Protein AF-A0A086AC19-F1 (afdb_monomer)

pLDDT: mean 73.08, std 18.21, range [31.33, 97.19]

Organism: NCBI:txid445961

Radius of gyration: 27.17 Å; Cα contacts (8 Å, |Δi|>4): 535; chains: 1; bounding box: 55×39×117 Å

Structure (mmCIF, N/CA/C/O backbone):
data_AF-A0A086AC19-F1
#
_entry.id   AF-A0A086AC19-F1
#
loop_
_atom_site.group_PDB
_atom_site.id
_atom_site.type_symbol
_atom_site.label_atom_id
_atom_site.label_alt_id
_atom_site.label_comp_id
_atom_site.label_asym_id
_atom_site.label_entity_id
_atom_site.label_seq_id
_atom_site.pdbx_PDB_ins_code
_atom_site.Cartn_x
_atom_site.Cartn_y
_atom_site.Cartn_z
_atom_site.occupancy
_atom_site.B_iso_or_equiv
_atom_site.auth_seq_id
_atom_site.auth_comp_id
_atom_site.auth_asym_id
_atom_site.auth_atom_id
_atom_site.pdbx_PDB_model_num
ATOM 1 N N . MET A 1 1 ? -30.908 -4.390 84.528 1.00 40.50 1 MET A N 1
ATOM 2 C CA . MET A 1 1 ? -31.555 -4.295 83.199 1.00 40.50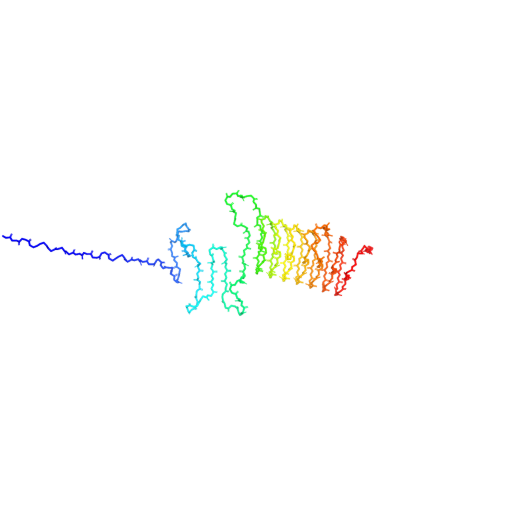 1 MET A CA 1
ATOM 3 C C . MET A 1 1 ? -30.461 -4.330 82.135 1.00 40.50 1 MET A C 1
ATOM 5 O O . MET A 1 1 ? -29.723 -3.362 82.024 1.00 40.50 1 MET A O 1
ATOM 9 N N . LYS A 1 2 ? -30.269 -5.453 81.428 1.00 41.44 2 LYS A N 1
ATOM 10 C CA . LYS A 1 2 ? -29.284 -5.563 80.335 1.00 41.44 2 LYS A CA 1
ATOM 11 C C . LYS A 1 2 ? -29.983 -5.188 79.024 1.00 41.44 2 LYS A C 1
ATOM 13 O O . LYS A 1 2 ? -30.954 -5.841 78.661 1.00 41.44 2 LYS A O 1
ATOM 18 N N . LYS A 1 3 ? -29.545 -4.110 78.366 1.00 51.19 3 LYS A N 1
ATOM 19 C CA . LYS A 1 3 ? -30.056 -3.689 77.053 1.00 51.19 3 LYS A CA 1
ATOM 20 C C . LYS A 1 3 ? -29.292 -4.449 75.969 1.00 51.19 3 LYS A C 1
ATOM 22 O O . LYS A 1 3 ? -28.089 -4.258 75.825 1.00 51.19 3 LYS A O 1
ATOM 27 N N . THR A 1 4 ? -29.981 -5.322 75.248 1.00 55.78 4 THR A N 1
ATOM 28 C CA . THR A 1 4 ? -29.441 -6.034 74.086 1.00 55.78 4 THR A CA 1
ATOM 29 C C . THR A 1 4 ? -29.453 -5.079 72.892 1.00 55.78 4 THR A C 1
ATOM 31 O O . THR A 1 4 ? -30.516 -4.605 72.498 1.00 55.78 4 THR A O 1
ATOM 34 N N . LEU A 1 5 ? -28.281 -4.750 72.350 1.00 54.31 5 LEU A N 1
ATOM 35 C CA . LEU A 1 5 ? -28.139 -3.923 71.152 1.00 54.31 5 LEU A CA 1
ATOM 36 C C . LEU A 1 5 ? -28.184 -4.848 69.925 1.00 54.31 5 LEU A C 1
ATOM 38 O O . LEU A 1 5 ? -27.290 -5.673 69.749 1.00 54.31 5 LEU A O 1
ATOM 42 N N . LEU A 1 6 ? -29.234 -4.751 69.108 1.00 51.81 6 LEU A N 1
ATOM 43 C CA . LEU A 1 6 ? -29.361 -5.510 67.862 1.00 51.81 6 LEU A CA 1
ATOM 44 C C . LEU A 1 6 ? -28.715 -4.699 66.728 1.00 51.81 6 LEU A C 1
ATOM 46 O O . LEU A 1 6 ? -29.264 -3.685 66.305 1.00 51.81 6 LEU A O 1
ATOM 50 N N . LEU A 1 7 ? -27.535 -5.117 66.264 1.00 54.19 7 LEU A N 1
ATOM 51 C CA . LEU A 1 7 ? -26.876 -4.535 65.091 1.00 54.19 7 LEU A CA 1
ATOM 52 C C . LEU A 1 7 ? -27.354 -5.276 63.834 1.00 54.19 7 LEU A C 1
ATOM 54 O O . LEU A 1 7 ? -26.969 -6.419 63.597 1.00 54.19 7 LEU A O 1
ATOM 58 N N . THR A 1 8 ? -28.194 -4.637 63.024 1.00 60.53 8 THR A N 1
ATOM 59 C CA . THR A 1 8 ? -28.559 -5.136 61.691 1.00 60.53 8 THR A CA 1
ATOM 60 C C . THR A 1 8 ? -27.520 -4.681 60.670 1.00 60.53 8 THR A C 1
ATOM 62 O O . THR A 1 8 ? -27.409 -3.489 60.383 1.00 60.53 8 THR A O 1
ATOM 65 N N . LEU A 1 9 ? -26.760 -5.630 60.116 1.00 60.03 9 LEU A N 1
ATOM 66 C CA . LEU A 1 9 ? -25.866 -5.400 58.981 1.00 60.03 9 LEU A CA 1
ATOM 67 C C . LEU A 1 9 ? -26.717 -5.200 57.714 1.00 60.03 9 LEU A C 1
ATOM 69 O O . LEU A 1 9 ? -27.337 -6.145 57.230 1.00 60.03 9 LEU A O 1
ATOM 73 N N . VAL A 1 10 ? -26.754 -3.985 57.168 1.00 61.56 10 VAL A N 1
ATOM 74 C CA . VAL A 1 10 ? -27.288 -3.744 55.820 1.00 61.56 10 VAL A CA 1
ATOM 75 C C . VAL A 1 10 ? -26.150 -3.988 54.833 1.00 61.56 10 VAL A C 1
ATOM 77 O O . VAL A 1 10 ? -25.204 -3.205 54.768 1.00 61.56 10 VAL A O 1
ATOM 80 N N . SER A 1 11 ? -26.205 -5.083 54.075 1.00 61.47 11 SER A N 1
ATOM 81 C CA . SER A 1 11 ? -25.286 -5.290 52.955 1.00 61.47 11 SER A CA 1
ATOM 82 C C . SER A 1 11 ? -25.674 -4.353 51.808 1.00 61.47 11 SER A C 1
ATOM 84 O O . SER A 1 11 ? -26.696 -4.566 51.154 1.00 61.47 11 SER A O 1
ATOM 86 N N . LEU A 1 12 ? -24.871 -3.317 51.553 1.00 57.72 12 LEU A N 1
ATOM 87 C CA . LEU A 1 12 ? -24.988 -2.489 50.351 1.00 57.72 12 LEU A CA 1
ATOM 88 C C . LEU A 1 12 ? -24.538 -3.319 49.135 1.00 57.72 12 LEU A C 1
ATOM 90 O O . LEU A 1 12 ? -23.348 -3.400 48.824 1.00 57.72 12 LEU A O 1
ATOM 94 N N . SER A 1 13 ? -25.474 -3.968 48.445 1.00 60.22 13 SER A N 1
ATOM 95 C CA . SER A 1 13 ? -25.194 -4.567 47.140 1.00 60.22 13 SER A CA 1
ATOM 96 C C . SER A 1 13 ? -25.055 -3.446 46.108 1.00 60.22 13 SER A C 1
ATOM 98 O O . SER A 1 13 ? -26.041 -2.811 45.734 1.00 60.22 13 SER A O 1
ATOM 100 N N . HIS A 1 14 ? -23.828 -3.185 45.656 1.00 55.25 14 HIS A N 1
ATOM 101 C CA . HIS A 1 14 ? -23.576 -2.302 44.522 1.00 55.25 14 HIS A CA 1
ATOM 102 C C . HIS A 1 14 ? -24.070 -2.989 43.245 1.00 55.25 14 HIS A C 1
ATOM 104 O O . HIS A 1 14 ? -23.430 -3.907 42.731 1.00 55.25 14 HIS A O 1
ATOM 110 N N . PHE A 1 15 ? -25.222 -2.559 42.733 1.00 54.12 15 PHE A N 1
ATOM 111 C CA . PHE A 1 15 ? -25.656 -2.923 41.390 1.00 54.12 15 PHE A CA 1
ATOM 112 C C . PHE A 1 15 ? -24.803 -2.143 40.388 1.00 54.12 15 PHE A C 1
ATOM 114 O O . PHE A 1 15 ? -25.038 -0.962 40.137 1.00 54.12 15 PHE A O 1
ATOM 121 N N . TYR A 1 16 ? -23.787 -2.793 39.824 1.00 52.41 16 TYR A N 1
ATOM 122 C CA . TYR A 1 16 ? -23.115 -2.279 38.638 1.00 52.41 16 TYR A CA 1
ATOM 123 C C . TYR A 1 16 ? -24.086 -2.412 37.464 1.00 52.41 16 TYR A C 1
ATOM 125 O O . TYR A 1 16 ? -24.208 -3.481 36.865 1.00 52.41 16 TYR A O 1
ATOM 133 N N . PHE A 1 17 ? -24.806 -1.342 37.132 1.00 54.00 17 PHE A N 1
ATOM 134 C CA . PHE A 1 17 ? -25.481 -1.277 35.843 1.00 54.00 17 PHE A CA 1
ATOM 135 C C . PHE A 1 17 ? -24.397 -1.193 34.770 1.00 54.00 17 PHE A C 1
ATOM 137 O O . PHE A 1 17 ? -23.744 -0.165 34.606 1.00 54.00 17 PHE A O 1
ATOM 144 N N . SER A 1 18 ? -24.171 -2.298 34.060 1.00 57.81 18 SER A N 1
ATOM 145 C CA . SER A 1 18 ? -23.414 -2.251 32.814 1.00 57.81 18 SER A CA 1
ATOM 146 C C . SER A 1 18 ? -24.165 -1.319 31.864 1.00 57.81 18 SER A C 1
ATOM 148 O O . SER A 1 18 ? -25.320 -1.579 31.513 1.00 57.81 18 SER A O 1
ATOM 150 N N . GLN A 1 19 ? -23.543 -0.196 31.506 1.00 65.19 19 GLN A N 1
ATOM 151 C CA . GLN A 1 19 ? -24.124 0.768 30.583 1.00 65.19 19 GLN A CA 1
ATOM 152 C C . GLN A 1 19 ? -24.289 0.077 29.226 1.00 65.19 19 GLN A C 1
ATOM 154 O O . GLN A 1 19 ? -23.317 -0.215 28.533 1.00 65.19 19 GLN A O 1
ATOM 159 N N . SER A 1 20 ? -25.529 -0.277 28.898 1.00 74.31 20 SER A N 1
ATOM 160 C CA . SER A 1 20 ? -25.854 -1.049 27.702 1.00 74.31 20 SER A CA 1
ATOM 161 C C . SER A 1 20 ? -26.141 -0.095 26.549 1.00 74.31 20 SER A C 1
ATOM 163 O O . SER A 1 20 ? -26.977 0.797 26.672 1.00 74.31 20 SER A O 1
ATOM 165 N N . TRP A 1 21 ? -25.466 -0.286 25.416 1.00 83.94 21 TRP A N 1
ATOM 166 C CA . TRP A 1 21 ? -25.854 0.365 24.166 1.00 83.94 21 TRP A CA 1
ATOM 167 C C . TRP A 1 21 ? -27.163 -0.244 23.658 1.00 83.94 21 TRP A C 1
ATOM 169 O O . TRP A 1 21 ? -27.275 -1.465 23.546 1.00 83.94 21 TRP A O 1
ATOM 179 N N . ASN A 1 22 ? -28.161 0.590 23.358 1.00 87.19 22 ASN A N 1
ATOM 180 C CA . ASN A 1 22 ? -29.450 0.106 22.880 1.00 87.19 22 ASN A CA 1
ATOM 181 C C . ASN A 1 22 ? -29.358 -0.377 21.420 1.00 87.19 22 ASN A C 1
ATOM 183 O O . ASN A 1 22 ? -28.807 0.303 20.555 1.00 87.19 22 ASN A O 1
ATOM 187 N N . THR A 1 23 ? -29.967 -1.529 21.133 1.00 87.38 23 THR A N 1
ATOM 188 C CA . THR A 1 23 ? -30.097 -2.100 19.781 1.00 87.38 23 THR A CA 1
ATOM 189 C C . THR A 1 23 ? -30.907 -1.238 18.807 1.00 87.38 23 THR A C 1
ATOM 191 O O . THR A 1 23 ? -30.744 -1.385 17.601 1.00 87.38 23 THR A O 1
ATOM 194 N N . THR A 1 24 ? -31.742 -0.316 19.301 1.00 90.31 24 THR A N 1
ATOM 195 C CA . THR A 1 24 ? -32.460 0.671 18.472 1.00 90.31 24 THR A CA 1
ATOM 196 C C . THR A 1 24 ? -31.746 2.024 18.396 1.00 90.31 24 THR A C 1
ATOM 198 O O . THR A 1 24 ? -32.303 2.978 17.861 1.00 90.31 24 THR A O 1
ATOM 201 N N . GLY A 1 25 ? -30.535 2.132 18.951 1.00 84.12 25 GLY A N 1
ATOM 202 C CA . GLY A 1 25 ? -29.794 3.385 19.075 1.00 84.12 25 GLY A CA 1
ATOM 203 C C . GLY A 1 25 ? -30.078 4.143 20.377 1.00 84.12 25 GLY A C 1
ATOM 204 O O . GLY A 1 25 ? -31.098 3.940 21.039 1.00 84.12 25 GLY A O 1
ATOM 205 N N . ASN A 1 26 ? -29.141 5.019 20.744 1.00 86.00 26 ASN A N 1
ATOM 206 C CA . ASN A 1 26 ? -29.210 5.879 21.926 1.00 86.00 26 ASN A CA 1
ATOM 207 C C . ASN A 1 26 ? -29.528 7.325 21.505 1.00 86.00 26 ASN A C 1
ATOM 209 O O . ASN A 1 26 ? -28.940 7.830 20.551 1.00 86.00 26 ASN A O 1
ATOM 213 N N . SER A 1 27 ? -30.410 8.016 22.231 1.00 90.06 27 SER A N 1
ATOM 214 C CA . SER A 1 27 ? -30.620 9.468 22.110 1.00 90.06 27 SER A CA 1
ATOM 215 C C . SER A 1 27 ? -29.817 10.229 23.173 1.00 90.06 27 SER A C 1
ATOM 217 O O . SER A 1 27 ? -29.686 9.734 24.288 1.00 90.06 27 SER A O 1
ATOM 219 N N . GLY A 1 28 ? -29.351 11.449 22.873 1.00 89.56 28 GLY A N 1
ATOM 220 C CA . GLY A 1 28 ? -28.726 12.340 23.868 1.00 89.56 28 GLY A CA 1
ATOM 221 C C . GLY A 1 28 ? -27.266 12.027 24.223 1.00 89.56 28 GLY A C 1
ATOM 222 O O . GLY A 1 28 ? -26.819 12.390 25.305 1.00 89.56 28 GLY A O 1
ATOM 223 N N . THR A 1 29 ? -26.527 11.354 23.339 1.00 91.06 29 THR A N 1
ATOM 224 C CA . THR A 1 29 ? -25.110 11.017 23.550 1.00 91.06 29 THR A CA 1
ATOM 225 C C . THR A 1 29 ? -24.194 12.246 23.524 1.00 91.06 29 THR A C 1
ATOM 227 O O . THR A 1 29 ? -24.386 13.141 22.699 1.00 91.06 29 THR A O 1
ATOM 230 N N . ASN A 1 30 ? -23.140 12.237 24.339 1.00 87.12 30 ASN A N 1
ATOM 231 C CA . ASN A 1 30 ? -22.029 13.188 24.326 1.00 87.12 30 ASN A CA 1
ATOM 232 C C . ASN A 1 30 ? -20.750 12.538 23.744 1.00 87.12 30 ASN A C 1
ATOM 234 O O . ASN A 1 30 ? -20.159 11.687 24.411 1.00 87.12 30 ASN A O 1
ATOM 238 N N . PRO A 1 31 ? -20.253 12.970 22.567 1.00 86.94 31 PRO A N 1
ATOM 239 C CA . PRO A 1 31 ? -19.064 12.389 21.930 1.00 86.94 31 PRO A CA 1
ATOM 240 C C . PRO A 1 31 ? -17.768 12.428 22.758 1.00 86.94 31 PRO A C 1
ATOM 242 O O . PRO A 1 31 ? -16.848 11.670 22.470 1.00 86.94 31 PRO A O 1
ATOM 245 N N . ALA A 1 32 ? -17.666 13.296 23.772 1.00 85.69 32 ALA A N 1
ATOM 246 C CA . ALA A 1 32 ? -16.482 13.373 24.631 1.00 85.69 32 ALA A CA 1
ATOM 247 C C . ALA A 1 32 ? -16.418 12.254 25.690 1.00 85.69 32 ALA A C 1
ATOM 249 O O . ALA A 1 32 ? -15.339 11.943 26.192 1.00 85.69 32 ALA A O 1
ATOM 250 N N . THR A 1 33 ? -17.560 11.668 26.065 1.00 87.69 33 THR A N 1
ATOM 251 C CA . THR A 1 33 ? -17.654 10.702 27.178 1.00 87.69 33 THR A CA 1
ATOM 252 C C . THR A 1 33 ? -18.312 9.381 26.797 1.00 87.69 33 THR A C 1
ATOM 254 O O . THR A 1 33 ? -18.008 8.359 27.422 1.00 87.69 33 THR A O 1
ATOM 257 N N . ASP A 1 34 ? -19.179 9.393 25.784 1.00 87.75 34 ASP A N 1
ATOM 258 C CA . ASP A 1 34 ? -19.964 8.246 25.341 1.00 87.75 34 ASP A CA 1
ATOM 259 C C . ASP A 1 34 ? -19.337 7.626 24.097 1.00 87.75 34 ASP A C 1
ATOM 261 O O . ASP A 1 34 ? -19.174 8.274 23.064 1.00 87.75 34 ASP A O 1
ATOM 265 N N . PHE A 1 35 ? -19.011 6.340 24.179 1.00 88.12 35 PHE A N 1
ATOM 266 C CA . PHE A 1 35 ? -18.449 5.590 23.063 1.00 88.12 35 PHE A CA 1
ATOM 267 C C . PHE A 1 35 ? -18.820 4.107 23.150 1.00 88.12 35 PHE A C 1
ATOM 269 O O . PHE A 1 35 ? -19.162 3.583 24.214 1.00 88.12 35 PHE A O 1
ATOM 276 N N . VAL A 1 36 ? -18.752 3.423 22.008 1.00 89.19 36 VAL A N 1
ATOM 277 C CA . VAL A 1 36 ? -18.760 1.958 21.934 1.00 89.19 36 VAL A CA 1
ATOM 278 C C . VAL A 1 36 ? -17.303 1.510 21.931 1.00 89.19 36 VAL A C 1
ATOM 280 O O . VAL A 1 36 ? -16.595 1.728 20.953 1.00 89.19 36 VAL A O 1
ATOM 283 N N . GLY A 1 37 ? -16.830 0.921 23.026 1.00 89.25 37 GLY A N 1
ATOM 284 C CA . GLY A 1 37 ? -15.426 0.539 23.155 1.00 89.25 37 GLY A CA 1
ATOM 285 C C . GLY A 1 37 ? -15.044 0.137 24.572 1.00 89.25 37 GLY A C 1
ATOM 286 O O . GLY A 1 37 ? -15.896 -0.167 25.404 1.00 89.25 37 GLY A O 1
ATOM 287 N N . THR A 1 38 ? -13.744 0.143 24.837 1.00 88.50 38 THR A N 1
ATOM 288 C CA . THR A 1 38 ? -13.135 -0.314 26.091 1.00 88.50 38 THR A CA 1
ATOM 289 C C . THR A 1 38 ? -12.271 0.789 26.702 1.00 88.50 38 THR A C 1
ATOM 291 O O . THR A 1 38 ? -11.629 1.536 25.968 1.00 88.50 38 THR A O 1
ATOM 294 N N . ARG A 1 39 ? -12.209 0.879 28.038 1.00 90.62 39 ARG A N 1
ATOM 295 C CA . ARG A 1 39 ? -11.328 1.827 28.761 1.00 90.62 39 ARG A CA 1
ATOM 296 C C . ARG A 1 39 ? -9.980 1.223 29.177 1.00 90.62 39 ARG A C 1
ATOM 298 O O . ARG A 1 39 ? -9.111 1.943 29.648 1.00 90.62 39 ARG A O 1
ATOM 305 N N . ASP A 1 40 ? -9.809 -0.083 29.018 1.00 91.00 40 ASP A N 1
ATOM 306 C CA . ASP A 1 40 ? -8.752 -0.904 29.621 1.00 91.00 40 ASP A CA 1
ATOM 307 C C . ASP A 1 40 ? -7.788 -1.517 28.588 1.00 91.00 40 ASP A C 1
ATOM 309 O O . ASP A 1 40 ? -7.183 -2.562 28.830 1.00 91.00 40 ASP A O 1
ATOM 313 N N . ASN A 1 41 ? -7.627 -0.862 27.432 1.00 85.12 41 ASN A N 1
ATOM 314 C CA . ASN A 1 41 ? -6.732 -1.294 26.351 1.00 85.12 41 ASN A CA 1
ATOM 315 C C . ASN A 1 41 ? -7.014 -2.728 25.851 1.00 85.12 41 ASN A C 1
ATOM 317 O O . ASN A 1 41 ? -6.107 -3.433 25.405 1.00 85.12 41 ASN A O 1
ATOM 321 N N . GLN A 1 42 ? -8.268 -3.175 25.948 1.00 87.75 42 GLN A N 1
ATOM 322 C CA . GLN A 1 42 ? -8.718 -4.448 25.397 1.00 87.75 42 GLN A CA 1
ATOM 323 C C . GLN A 1 42 ? -9.274 -4.275 23.975 1.00 87.75 42 GLN A C 1
ATOM 325 O O . GLN A 1 42 ? -9.713 -3.195 23.594 1.00 87.75 42 GLN A O 1
ATOM 330 N N . PRO A 1 43 ? -9.265 -5.326 23.144 1.00 81.19 43 PRO A N 1
ATOM 331 C CA . PRO A 1 43 ? -9.903 -5.275 21.835 1.00 81.19 43 PRO A CA 1
ATOM 332 C C . PRO A 1 43 ? -11.430 -5.120 21.936 1.00 81.19 43 PRO A C 1
ATOM 334 O O . PRO A 1 43 ? -12.079 -5.843 22.695 1.00 81.19 43 PRO A O 1
ATOM 337 N N . LEU A 1 44 ? -12.025 -4.275 21.091 1.00 91.12 44 LEU A N 1
ATOM 338 C CA . LEU A 1 44 ? -13.476 -4.251 20.876 1.00 91.12 44 LEU A CA 1
ATOM 339 C C . LEU A 1 44 ? -13.856 -5.366 19.891 1.00 91.12 44 LEU A C 1
ATOM 341 O O . LEU A 1 44 ? -13.358 -5.393 18.766 1.00 91.12 44 LEU A O 1
ATOM 345 N N . ILE A 1 45 ? -14.734 -6.287 20.300 1.00 85.75 45 ILE A N 1
ATOM 346 C CA . ILE A 1 45 ? -15.100 -7.483 19.524 1.00 85.75 45 ILE A CA 1
ATOM 347 C C . ILE A 1 45 ? -16.586 -7.458 19.159 1.00 85.75 45 ILE A C 1
ATOM 349 O O . ILE A 1 45 ? -17.445 -7.344 20.030 1.00 85.75 45 ILE A O 1
ATOM 353 N N . PHE A 1 46 ? -16.892 -7.689 17.884 1.00 86.00 46 PHE A N 1
ATOM 354 C CA . PHE A 1 46 ? -18.245 -7.918 17.383 1.00 86.00 46 PHE A CA 1
ATOM 355 C C . PHE A 1 46 ? -18.443 -9.407 17.096 1.00 86.00 46 PHE A C 1
ATOM 357 O O . PHE A 1 46 ? -17.608 -10.057 16.453 1.00 86.00 46 PHE A O 1
ATOM 364 N N . LYS A 1 47 ? -19.558 -9.955 17.584 1.00 82.19 47 LYS A N 1
ATOM 365 C CA . LYS A 1 47 ? -19.860 -11.390 17.550 1.00 82.19 47 LYS A CA 1
ATOM 366 C C . LYS A 1 47 ? -21.180 -11.675 16.838 1.00 82.19 47 LYS A C 1
ATOM 368 O O . LYS A 1 47 ? -22.114 -10.889 16.930 1.00 82.19 47 LYS A O 1
ATOM 373 N N . ILE A 1 48 ? -21.274 -12.845 16.206 1.00 80.06 48 ILE A N 1
ATOM 374 C CA . ILE A 1 48 ? -22.528 -13.440 15.719 1.00 80.06 48 ILE A CA 1
ATOM 375 C C . ILE A 1 48 ? -22.651 -14.825 16.355 1.00 80.06 48 ILE A C 1
ATOM 377 O O . ILE A 1 48 ? -21.731 -15.635 16.236 1.00 80.06 48 ILE A O 1
ATOM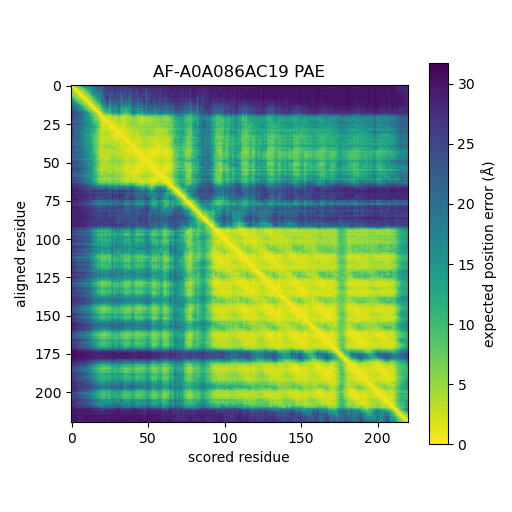 381 N N . ASN A 1 49 ? -23.768 -15.088 17.042 1.00 84.44 49 ASN A N 1
ATOM 382 C CA . ASN A 1 49 ? -24.015 -16.340 17.770 1.00 84.44 49 ASN A CA 1
ATOM 383 C C . ASN A 1 49 ? -22.849 -16.730 18.710 1.00 84.44 49 ASN A C 1
ATOM 385 O O . ASN A 1 49 ? -22.290 -17.822 18.626 1.00 84.44 49 ASN A O 1
ATOM 389 N N . GLY A 1 50 ? -22.381 -15.777 19.523 1.00 77.44 50 GLY A N 1
ATOM 390 C CA . GLY A 1 50 ? -21.265 -15.974 20.462 1.00 77.44 50 GLY A CA 1
ATOM 391 C C . GLY A 1 50 ? -19.870 -16.095 19.829 1.00 77.44 50 GLY A C 1
ATOM 392 O O . GLY A 1 50 ? -18.872 -15.996 20.543 1.00 77.44 50 GLY A O 1
ATOM 393 N N . SER A 1 51 ? -19.779 -16.231 18.505 1.00 74.62 51 SER A N 1
ATOM 394 C CA . SER A 1 51 ? -18.517 -16.342 17.769 1.00 74.62 51 SER A CA 1
ATOM 395 C C . SER A 1 51 ? -18.025 -14.974 17.309 1.00 74.62 51 SER A C 1
ATOM 397 O O . SER A 1 51 ? -18.793 -14.205 16.737 1.00 74.62 51 SER A O 1
ATOM 399 N N . GLU A 1 52 ? -16.742 -14.679 17.506 1.00 78.38 52 GLU A N 1
ATOM 400 C CA . GLU A 1 52 ? -16.097 -13.474 16.970 1.00 78.38 52 GLU A CA 1
ATOM 401 C C . GLU A 1 52 ? -16.181 -13.424 15.440 1.00 78.38 52 GLU A C 1
ATOM 403 O O . GLU A 1 52 ? -15.948 -14.423 14.756 1.00 78.38 52 GLU A O 1
ATOM 408 N N . LYS A 1 53 ? -16.552 -12.251 14.918 1.00 70.38 53 LYS A N 1
ATOM 409 C CA . LYS A 1 53 ? -16.635 -11.951 13.482 1.00 70.38 53 LYS A CA 1
ATOM 410 C C . LYS A 1 53 ? -15.890 -10.682 13.099 1.00 70.38 53 LYS A C 1
ATOM 412 O O . LYS A 1 53 ? -15.439 -10.600 11.963 1.00 70.38 53 LYS A O 1
ATOM 417 N N . MET A 1 54 ? -15.723 -9.730 14.017 1.00 76.81 54 MET A N 1
ATOM 418 C CA . MET A 1 54 ? -14.911 -8.535 13.792 1.00 76.81 54 MET A CA 1
ATOM 419 C C . MET A 1 54 ? -14.216 -8.086 15.083 1.00 76.81 54 MET A C 1
ATOM 421 O O . MET A 1 54 ? -14.763 -8.273 16.169 1.00 76.81 54 MET A O 1
ATOM 425 N N . ARG A 1 55 ? -13.029 -7.488 14.970 1.00 79.38 55 ARG A N 1
ATOM 426 C CA . ARG A 1 55 ? -12.226 -6.979 16.090 1.00 79.38 55 ARG A CA 1
ATOM 427 C C . ARG A 1 55 ? -11.557 -5.660 15.728 1.00 79.38 55 ARG A C 1
ATOM 429 O O . ARG A 1 55 ? -10.945 -5.582 14.669 1.00 79.38 55 ARG A O 1
ATOM 436 N N . LEU A 1 56 ? -11.590 -4.690 16.637 1.00 82.50 56 LEU A N 1
ATOM 437 C CA . LEU A 1 56 ? -10.674 -3.549 16.663 1.00 82.50 56 LEU A CA 1
ATOM 438 C C . LEU A 1 56 ? -9.625 -3.796 17.756 1.00 82.50 56 LEU A C 1
ATOM 440 O O . LEU A 1 56 ? -9.981 -3.938 18.926 1.00 82.50 56 LEU A O 1
ATOM 444 N N . SER A 1 57 ? -8.351 -3.935 17.384 1.00 75.50 57 SER A N 1
ATOM 445 C CA . SER A 1 57 ? -7.263 -4.153 18.344 1.00 75.50 57 SER A CA 1
ATOM 446 C C . SER A 1 57 ? -6.867 -2.856 19.063 1.00 75.50 57 SER A C 1
ATOM 448 O O . SER A 1 57 ? -7.087 -1.770 18.530 1.00 75.50 57 SER A O 1
ATOM 450 N N . PRO A 1 58 ? -6.171 -2.962 20.209 1.00 74.06 58 PRO A N 1
ATOM 451 C CA . PRO A 1 58 ? -5.555 -1.816 20.883 1.00 74.06 58 PRO A CA 1
ATOM 452 C C . PRO A 1 58 ? -4.575 -1.018 20.014 1.00 74.06 58 PRO A C 1
ATOM 454 O O . PRO A 1 58 ? -4.365 0.165 20.228 1.00 74.06 58 PRO A O 1
ATOM 457 N N . SER A 1 59 ? -3.986 -1.664 19.006 1.00 65.94 59 SER A N 1
ATOM 458 C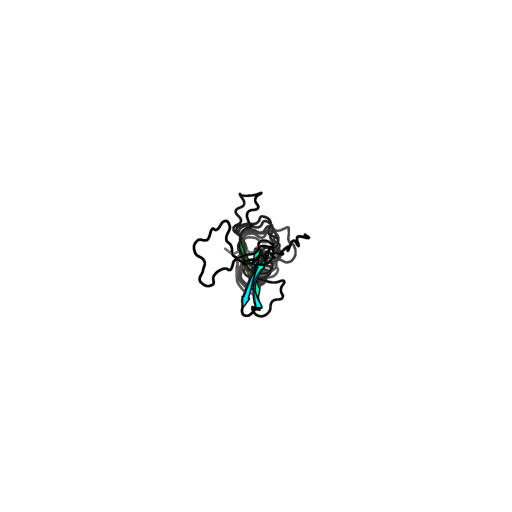 CA . SER A 1 59 ? -3.093 -1.040 18.027 1.00 65.94 59 SER A CA 1
ATOM 459 C C . SER A 1 59 ? -3.822 -0.430 16.817 1.00 65.94 59 SER A C 1
ATOM 461 O O . SER A 1 59 ? -3.196 -0.218 15.783 1.00 65.94 59 SER A O 1
ATOM 463 N N . GLY A 1 60 ? -5.143 -0.226 16.894 1.00 68.06 60 GLY A N 1
ATOM 464 C CA . GLY A 1 60 ? -5.943 0.391 15.827 1.00 68.06 60 GLY A CA 1
ATOM 465 C C . GLY A 1 60 ? -6.262 -0.526 14.640 1.00 68.06 60 GLY A C 1
ATOM 466 O O . GLY A 1 60 ? -6.746 -0.070 13.608 1.00 68.06 60 GLY A O 1
ATOM 467 N N . ARG A 1 61 ? -6.010 -1.838 14.745 1.00 64.50 61 ARG A N 1
ATOM 468 C CA . ARG A 1 61 ? -6.254 -2.783 13.645 1.00 64.50 61 ARG A CA 1
ATOM 469 C C . ARG A 1 61 ? -7.708 -3.240 13.630 1.00 64.50 61 ARG A C 1
ATOM 471 O O . ARG A 1 61 ? -8.130 -3.933 14.554 1.00 64.50 61 ARG A O 1
ATOM 478 N N . LEU A 1 62 ? -8.425 -2.971 12.542 1.00 75.12 62 LEU A N 1
ATOM 479 C CA . LEU A 1 62 ? -9.711 -3.607 12.248 1.00 75.12 62 LEU A CA 1
ATOM 480 C C . LEU A 1 62 ? -9.497 -4.969 11.561 1.00 75.12 62 LEU A C 1
ATOM 482 O O . LEU A 1 62 ? -8.715 -5.077 10.624 1.00 75.12 62 LEU A O 1
ATOM 486 N N . ALA A 1 63 ? -10.174 -6.021 12.016 1.00 62.81 63 ALA A N 1
ATOM 487 C CA . ALA A 1 63 ? -10.055 -7.377 11.481 1.00 62.81 63 ALA A CA 1
ATOM 488 C C . ALA A 1 63 ? -11.420 -8.064 11.367 1.00 62.81 63 ALA A C 1
ATOM 490 O O . ALA A 1 63 ? -12.223 -7.947 12.286 1.00 62.81 63 ALA A O 1
ATOM 491 N N . PHE A 1 64 ? -11.648 -8.837 10.298 1.00 65.00 64 PHE A N 1
ATOM 492 C CA . PHE A 1 64 ? -12.823 -9.703 10.121 1.00 65.00 64 PHE A CA 1
ATOM 493 C C . PHE A 1 64 ? -12.430 -11.182 10.243 1.00 65.00 64 PHE A C 1
ATOM 495 O O . PHE A 1 64 ? -11.372 -11.589 9.767 1.00 65.00 64 PHE A O 1
ATOM 502 N N . TYR A 1 65 ? -13.280 -11.995 10.867 1.00 48.56 65 TYR A N 1
ATOM 503 C CA . TYR A 1 65 ? -13.002 -13.386 11.224 1.00 48.56 65 TYR A CA 1
ATOM 504 C C . TYR A 1 65 ? -13.840 -14.367 10.393 1.00 48.56 65 TYR A C 1
ATOM 506 O O . TYR A 1 65 ? -15.006 -14.106 10.098 1.00 48.56 65 TYR A O 1
ATOM 514 N N . ASN A 1 66 ? -13.276 -15.539 10.079 1.00 44.47 66 ASN A N 1
ATOM 515 C CA . ASN A 1 66 ? -13.934 -16.619 9.326 1.00 44.47 66 ASN A CA 1
ATOM 516 C C . ASN A 1 66 ? -14.367 -16.255 7.888 1.00 44.47 66 ASN A C 1
ATOM 518 O O . ASN A 1 66 ? -15.305 -16.838 7.350 1.00 44.47 66 ASN A O 1
ATOM 522 N N . ILE A 1 67 ? -13.667 -15.308 7.265 1.00 43.19 67 ILE A N 1
ATOM 523 C CA . ILE A 1 67 ? -13.565 -15.200 5.805 1.00 43.19 67 ILE A CA 1
ATOM 524 C C . ILE A 1 67 ? -12.635 -16.341 5.381 1.00 43.19 67 ILE A C 1
ATOM 526 O O . ILE A 1 67 ? -11.497 -16.392 5.838 1.00 43.19 67 ILE A O 1
ATOM 530 N N . ASN A 1 68 ? -13.155 -17.316 4.637 1.00 32.56 68 ASN A N 1
ATOM 531 C CA . ASN A 1 68 ? -12.549 -18.635 4.418 1.00 32.56 68 ASN A CA 1
ATOM 532 C C . ASN A 1 68 ? -11.003 -18.622 4.280 1.00 32.56 68 ASN A C 1
ATOM 534 O O . ASN A 1 68 ? -10.461 -18.105 3.308 1.00 32.56 68 ASN A O 1
ATOM 538 N N . SER A 1 69 ? -10.331 -19.252 5.258 1.00 31.33 69 SER A N 1
ATOM 539 C CA . SER A 1 69 ? -8.882 -19.511 5.378 1.00 31.33 69 SER A CA 1
ATOM 540 C C . SER A 1 69 ? -7.945 -18.296 5.502 1.00 31.33 69 SER A C 1
ATOM 542 O O . SER A 1 69 ? -7.283 -17.932 4.533 1.00 31.33 69 SER A O 1
ATOM 544 N N . GLN A 1 70 ? -7.762 -17.770 6.724 1.00 34.16 70 GLN A N 1
ATOM 545 C CA . GLN A 1 70 ? -6.558 -17.024 7.143 1.00 34.16 70 GLN A CA 1
ATOM 546 C C . GLN A 1 70 ? -6.234 -17.303 8.627 1.00 34.16 70 GLN A C 1
ATOM 548 O O . GLN A 1 70 ? -7.116 -17.247 9.485 1.00 34.16 70 GLN A O 1
ATOM 553 N N . THR A 1 71 ? -4.972 -17.612 8.941 1.00 31.75 71 THR A N 1
ATOM 554 C CA . THR A 1 71 ? -4.441 -17.746 10.311 1.00 31.75 71 THR A CA 1
ATOM 555 C C . THR A 1 71 ? -4.306 -16.364 10.974 1.00 31.75 71 THR A C 1
ATOM 557 O O . THR A 1 71 ? -4.009 -15.372 10.312 1.00 31.75 71 THR A O 1
ATOM 560 N N . TRP A 1 72 ? -4.541 -16.266 12.290 1.00 33.66 72 TRP A N 1
ATOM 561 C CA . TRP A 1 72 ? -4.808 -15.011 13.032 1.00 33.66 72 TRP A CA 1
ATOM 562 C C . TRP A 1 72 ? -3.690 -13.948 13.075 1.00 33.66 72 TRP A C 1
ATOM 564 O O . TRP A 1 72 ? -3.862 -12.902 13.699 1.00 33.66 72 TRP A O 1
ATOM 574 N N . ALA A 1 73 ? -2.581 -14.151 12.366 1.00 34.41 73 ALA A N 1
ATOM 575 C CA . ALA A 1 73 ? -1.524 -13.160 12.183 1.00 34.41 73 ALA A CA 1
ATOM 576 C C . ALA A 1 73 ? -1.763 -12.214 10.977 1.00 34.41 73 ALA A C 1
ATOM 578 O O . ALA A 1 73 ? -1.043 -11.230 10.812 1.00 34.41 73 ALA A O 1
ATOM 579 N N . TYR A 1 74 ? -2.802 -12.442 10.159 1.00 37.19 74 TYR A N 1
ATOM 580 C CA . TYR A 1 74 ? -2.787 -12.058 8.737 1.00 37.19 74 TYR A CA 1
ATOM 581 C C . TYR A 1 74 ? -3.978 -11.221 8.200 1.00 37.19 74 TYR A C 1
ATOM 583 O O . TYR A 1 74 ? -4.268 -11.233 7.010 1.00 37.19 74 TYR A O 1
ATOM 591 N N . ASN A 1 75 ? -4.668 -10.446 9.040 1.00 39.84 75 ASN A N 1
ATOM 592 C CA . ASN A 1 75 ? -5.825 -9.620 8.643 1.00 39.84 75 ASN A CA 1
ATOM 593 C C . ASN A 1 75 ? -5.484 -8.338 7.855 1.00 39.84 75 ASN A C 1
ATOM 595 O O . ASN A 1 75 ? -4.475 -7.684 8.137 1.00 39.84 75 ASN A O 1
ATOM 599 N N . LEU A 1 76 ? -6.420 -7.976 6.965 1.00 47.50 76 LEU A N 1
ATOM 600 C CA . LEU A 1 76 ? -6.606 -6.704 6.257 1.00 47.50 76 LEU A CA 1
ATOM 601 C C . LEU A 1 76 ? -6.360 -5.499 7.183 1.00 47.50 76 LEU A C 1
ATOM 603 O O . LEU A 1 76 ? -7.195 -5.190 8.023 1.00 47.50 76 LEU A O 1
ATOM 607 N N . TYR A 1 77 ? -5.220 -4.822 7.044 1.00 46.72 77 TYR A N 1
ATOM 608 C CA . TYR A 1 77 ? -5.091 -3.443 7.523 1.00 46.72 77 TYR A CA 1
ATOM 609 C C . TYR A 1 77 ? -5.990 -2.594 6.621 1.00 46.72 77 TYR A C 1
ATOM 611 O O . TYR A 1 77 ? -5.916 -2.775 5.416 1.00 46.72 77 TYR A O 1
ATOM 619 N N . ILE A 1 78 ? -6.885 -1.773 7.162 1.00 59.62 78 ILE A N 1
ATOM 620 C CA . ILE A 1 78 ? -7.498 -0.652 6.437 1.00 59.62 78 ILE A CA 1
ATOM 621 C C . ILE A 1 78 ? -7.080 0.556 7.255 1.00 59.62 78 ILE A C 1
ATOM 623 O O . ILE A 1 78 ? -7.698 0.855 8.273 1.00 59.62 78 ILE A O 1
ATOM 627 N N . GLY A 1 79 ? -5.964 1.164 6.882 1.00 48.88 79 GLY A N 1
ATOM 628 C CA . GLY A 1 79 ? -5.416 2.297 7.608 1.00 48.88 79 GLY A CA 1
ATOM 629 C C . GLY A 1 79 ? -4.699 3.225 6.652 1.00 48.88 79 GLY A C 1
ATOM 630 O O . GLY A 1 79 ? -3.959 2.797 5.764 1.00 48.88 79 GLY A O 1
ATOM 631 N N . GLY A 1 80 ? -4.991 4.505 6.804 1.00 39.16 80 GLY A N 1
ATOM 632 C CA . GLY A 1 80 ? -4.443 5.566 5.998 1.00 39.16 80 GLY A CA 1
ATOM 633 C C . GLY A 1 80 ? -4.168 6.775 6.866 1.00 39.16 80 GLY A C 1
ATOM 634 O O . GLY A 1 80 ? -5.056 7.224 7.585 1.00 39.16 80 GLY A O 1
ATOM 635 N N . GLY A 1 81 ? -2.927 7.248 6.801 1.00 36.75 81 GLY A N 1
ATOM 636 C CA . GLY A 1 81 ? -2.386 8.288 7.666 1.00 36.75 81 GLY A CA 1
ATOM 637 C C . GLY A 1 81 ? -1.815 7.739 8.965 1.00 36.75 81 GLY A C 1
ATOM 638 O O . GLY A 1 81 ? -2.461 6.978 9.681 1.00 36.75 81 GLY A O 1
ATOM 639 N N . ASN A 1 82 ? -0.575 8.131 9.260 1.00 36.62 82 ASN A N 1
ATOM 640 C CA . ASN A 1 82 ? -0.098 8.110 10.633 1.00 36.62 82 ASN A CA 1
ATOM 641 C C . ASN A 1 82 ? -1.108 8.939 11.433 1.00 36.62 82 ASN A C 1
ATOM 643 O O . ASN A 1 82 ? -1.391 10.074 11.034 1.00 36.62 82 ASN A O 1
ATOM 647 N N . GLU A 1 83 ? -1.667 8.394 12.518 1.00 38.38 83 GLU A N 1
ATOM 648 C CA . GLU A 1 83 ? -2.249 9.261 13.540 1.00 38.38 83 GLU A CA 1
ATOM 649 C C . GLU A 1 83 ? -1.199 10.323 13.820 1.00 38.38 83 GLU A C 1
ATOM 651 O O . GLU A 1 83 ? -0.063 9.963 14.123 1.00 38.38 83 GLU A O 1
ATOM 656 N N . VAL A 1 84 ? -1.536 11.592 13.576 1.00 38.69 84 VAL A N 1
ATOM 657 C CA . VAL A 1 84 ? -0.627 12.718 13.776 1.00 38.69 84 VAL A CA 1
ATOM 658 C C . VAL A 1 84 ? -0.083 12.569 15.192 1.00 38.69 84 VAL A C 1
ATOM 660 O O . VAL A 1 84 ? -0.850 12.770 16.140 1.00 38.69 84 VAL A O 1
ATOM 663 N N . PRO A 1 85 ? 1.185 12.160 15.375 1.00 38.12 85 PRO A N 1
ATOM 664 C CA . PRO A 1 85 ? 1.694 12.042 16.717 1.00 38.12 85 PRO A CA 1
ATOM 665 C C . PRO A 1 85 ? 1.741 13.478 17.248 1.00 38.12 85 PRO A C 1
ATOM 667 O O . PRO A 1 85 ? 2.022 14.430 16.512 1.00 38.12 85 PRO A O 1
ATOM 670 N N . SER A 1 86 ? 1.343 13.668 18.505 1.00 41.41 86 SER A N 1
ATOM 671 C CA . SER A 1 86 ? 1.179 14.996 19.118 1.00 41.41 86 SER A CA 1
ATOM 672 C C . SER A 1 86 ? 2.461 15.847 19.111 1.00 41.41 86 SER A C 1
ATOM 674 O O . SER A 1 86 ? 2.434 17.005 19.517 1.00 41.41 86 SER A O 1
ATOM 676 N N . ASP A 1 87 ? 3.578 15.272 18.669 1.00 40.28 87 ASP A N 1
ATOM 677 C CA . ASP A 1 87 ? 4.903 15.855 18.520 1.00 40.28 87 ASP A CA 1
ATOM 678 C C . ASP A 1 87 ? 5.254 16.300 17.080 1.00 40.28 87 ASP A C 1
ATOM 680 O O . ASP A 1 87 ? 6.282 16.956 16.909 1.00 40.28 87 ASP A O 1
AT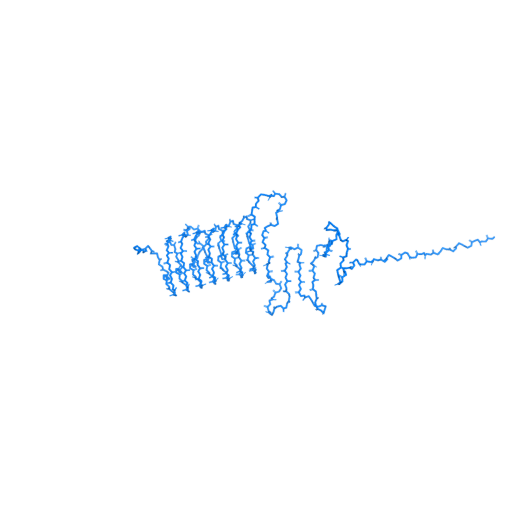OM 684 N N . ASN A 1 88 ? 4.430 16.033 16.049 1.00 38.66 88 ASN A N 1
ATOM 685 C CA . ASN A 1 88 ? 4.673 16.546 14.689 1.00 38.66 88 ASN A CA 1
ATOM 686 C C . ASN A 1 88 ? 3.396 16.808 13.842 1.00 38.66 88 ASN A C 1
ATOM 688 O O . ASN A 1 88 ? 3.044 16.013 12.962 1.00 38.66 88 ASN A O 1
ATOM 692 N N . PRO A 1 89 ? 2.720 17.956 14.049 1.00 39.50 89 PRO A N 1
ATOM 693 C CA . PRO A 1 89 ? 1.426 18.289 13.442 1.00 39.50 89 PRO A CA 1
ATOM 694 C C . PRO A 1 89 ? 1.454 18.761 11.973 1.00 39.50 89 PRO A C 1
ATOM 696 O O . PRO A 1 89 ? 0.406 19.126 11.444 1.00 39.50 89 PRO A O 1
ATOM 699 N N . THR A 1 90 ? 2.608 18.785 11.293 1.00 44.09 90 THR A N 1
ATOM 700 C CA . THR A 1 90 ? 2.743 19.339 9.923 1.00 44.09 90 THR A CA 1
ATOM 701 C C . THR A 1 90 ? 2.957 18.295 8.823 1.00 44.09 90 THR A C 1
ATOM 703 O O . THR A 1 90 ? 3.044 18.650 7.646 1.00 44.09 90 THR A O 1
ATOM 706 N N . GLY A 1 91 ? 3.030 17.006 9.162 1.00 46.06 91 GLY A N 1
ATOM 707 C CA . GLY A 1 91 ? 3.217 15.948 8.171 1.00 46.06 91 GLY A CA 1
ATOM 708 C C . GLY A 1 91 ? 1.923 15.617 7.423 1.00 46.06 91 GLY A C 1
ATOM 709 O O . GLY A 1 91 ? 0.939 15.177 8.010 1.00 46.06 91 GLY A O 1
ATOM 710 N N . ASN A 1 92 ? 1.916 15.824 6.108 1.00 45.03 92 ASN A N 1
ATOM 711 C CA . ASN A 1 92 ? 0.777 15.527 5.241 1.00 45.03 92 ASN A CA 1
ATOM 712 C C . ASN A 1 92 ? 0.729 14.014 4.939 1.00 45.03 92 ASN A C 1
ATOM 714 O O . ASN A 1 92 ? 1.208 13.564 3.902 1.00 45.03 92 ASN A O 1
ATOM 718 N N . TYR A 1 93 ? 0.232 13.200 5.872 1.00 54.69 93 TYR A N 1
ATOM 719 C CA . TYR A 1 93 ? 0.262 11.733 5.774 1.00 54.69 93 TYR A CA 1
ATOM 720 C C . TYR A 1 93 ? -0.987 11.172 5.065 1.00 54.69 93 TYR A C 1
ATOM 722 O O . TYR A 1 93 ? -1.841 10.556 5.690 1.00 54.69 93 TYR A O 1
ATOM 730 N N . ALA A 1 94 ? -1.116 11.353 3.749 1.00 65.88 94 ALA A N 1
ATOM 731 C CA . ALA A 1 94 ? -2.255 10.829 2.976 1.00 65.88 94 ALA A CA 1
ATOM 732 C C . ALA A 1 94 ? -1.991 9.427 2.385 1.00 65.88 94 ALA A C 1
ATOM 734 O O . ALA A 1 94 ? -2.050 9.237 1.174 1.00 65.88 94 ALA A O 1
ATOM 735 N N . ASN A 1 95 ? -1.648 8.440 3.215 1.00 65.31 95 ASN A N 1
ATOM 736 C CA . ASN A 1 95 ? -1.449 7.067 2.731 1.00 65.31 95 ASN A CA 1
ATOM 737 C C . ASN A 1 95 ? -2.765 6.275 2.735 1.00 65.31 95 ASN A C 1
ATOM 739 O O . ASN A 1 95 ? -3.645 6.565 3.531 1.00 65.31 95 ASN A O 1
ATOM 743 N N . VAL A 1 96 ? -2.886 5.243 1.905 1.00 76.56 96 VAL A N 1
ATOM 744 C CA . VAL A 1 96 ? -3.946 4.228 1.948 1.00 76.56 96 VAL A CA 1
ATOM 745 C C . VAL A 1 96 ? -3.258 2.876 1.919 1.00 76.56 96 VAL A C 1
ATOM 747 O O . VAL A 1 96 ? -2.758 2.475 0.874 1.00 76.56 96 VAL A O 1
ATOM 750 N N . ALA A 1 97 ? -3.224 2.161 3.038 1.00 76.50 97 ALA A N 1
ATOM 751 C CA . ALA A 1 97 ? -2.678 0.814 3.090 1.00 76.50 97 ALA A CA 1
ATOM 752 C C . ALA A 1 97 ? -3.796 -0.183 3.382 1.00 76.50 97 ALA A C 1
ATOM 754 O O . ALA A 1 97 ? -4.466 -0.139 4.417 1.00 76.50 97 ALA A O 1
ATOM 755 N N . VAL A 1 98 ? -4.005 -1.079 2.421 1.00 80.19 98 VAL A N 1
ATOM 756 C CA . VAL A 1 98 ? -5.033 -2.102 2.463 1.00 80.19 98 VAL A CA 1
ATOM 757 C C . VAL A 1 98 ? -4.423 -3.469 2.195 1.00 80.19 98 VAL A C 1
ATOM 759 O O . VAL A 1 98 ? -4.002 -3.759 1.086 1.00 80.19 98 VAL A O 1
ATOM 762 N N . GLY A 1 99 ? -4.387 -4.345 3.192 1.00 71.75 99 GLY A N 1
ATOM 763 C CA . GLY A 1 99 ? -3.856 -5.704 3.035 1.00 71.75 99 GLY A CA 1
ATOM 764 C C . GLY A 1 99 ? -2.643 -5.999 3.910 1.00 71.75 99 GLY A C 1
ATOM 765 O O . GLY A 1 99 ? -2.077 -5.132 4.574 1.00 71.75 99 GLY A O 1
ATOM 766 N N . LEU A 1 100 ? -2.311 -7.281 4.011 1.00 71.81 100 LEU A N 1
ATOM 767 C CA . LEU A 1 100 ? -1.351 -7.775 4.988 1.00 71.81 100 LEU A CA 1
ATOM 768 C C . LEU A 1 100 ? 0.082 -7.375 4.631 1.00 71.81 100 LEU A C 1
ATOM 770 O O . LEU A 1 100 ? 0.527 -7.640 3.522 1.00 71.81 100 LEU A O 1
ATOM 774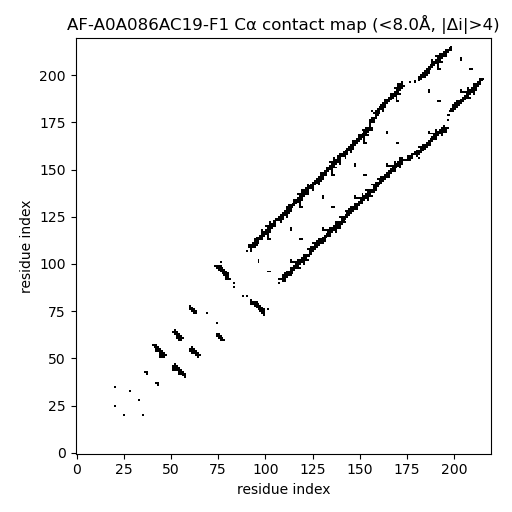 N N . GLY A 1 101 ? 0.816 -6.809 5.593 1.00 70.69 101 GLY A N 1
ATOM 775 C CA . GLY A 1 101 ? 2.206 -6.388 5.389 1.00 70.69 101 GLY A CA 1
ATOM 776 C C . GLY A 1 101 ? 2.332 -5.179 4.459 1.00 70.69 101 GLY A C 1
ATOM 777 O O . GLY A 1 101 ? 3.445 -4.834 4.060 1.00 70.69 101 GLY A O 1
ATOM 778 N N . SER A 1 102 ? 1.203 -4.556 4.096 1.00 79.38 102 SER A N 1
ATOM 779 C CA . SER A 1 102 ? 1.176 -3.338 3.298 1.00 79.38 102 SER A CA 1
ATOM 780 C C . SER A 1 102 ? 1.708 -2.169 4.126 1.00 79.38 102 SER A C 1
ATOM 782 O O . SER A 1 102 ? 1.193 -1.915 5.214 1.00 79.38 102 SER A O 1
ATOM 784 N N . MET A 1 103 ? 2.749 -1.491 3.632 1.00 70.56 103 MET A N 1
ATOM 785 C CA . MET A 1 103 ? 3.365 -0.304 4.255 1.00 70.56 103 MET A CA 1
ATOM 786 C C . MET A 1 103 ? 3.806 -0.466 5.725 1.00 70.56 103 MET A C 1
ATOM 788 O O . MET A 1 103 ? 3.868 0.511 6.468 1.00 70.56 103 MET A O 1
ATOM 792 N N . SER A 1 104 ? 4.145 -1.681 6.168 1.00 74.69 104 SER A N 1
ATOM 793 C CA . SER A 1 104 ? 4.447 -1.955 7.585 1.00 74.69 104 SER A CA 1
ATOM 794 C C . SER A 1 104 ? 5.702 -1.267 8.133 1.00 74.69 104 SER A C 1
ATOM 796 O O . SER A 1 104 ? 5.855 -1.195 9.349 1.00 74.69 104 SER A O 1
ATOM 798 N N . SER A 1 105 ? 6.611 -0.807 7.270 1.00 67.88 105 SER A N 1
ATOM 799 C CA . SER A 1 105 ? 7.838 -0.099 7.666 1.00 67.88 105 SER A CA 1
ATOM 800 C C . SER A 1 105 ? 7.852 1.380 7.263 1.00 67.88 105 SER A C 1
ATOM 802 O O . SER A 1 105 ? 8.901 2.013 7.367 1.00 67.88 105 SER A O 1
ATOM 804 N N . ASN A 1 106 ? 6.714 1.943 6.838 1.00 62.72 106 ASN A N 1
ATOM 805 C CA . ASN A 1 106 ? 6.627 3.358 6.477 1.00 62.72 106 ASN A CA 1
ATOM 806 C C . ASN A 1 106 ? 6.782 4.244 7.714 1.00 62.72 106 ASN A C 1
ATOM 808 O O . ASN A 1 106 ? 5.987 4.147 8.645 1.00 62.72 106 ASN A O 1
ATOM 812 N N . THR A 1 107 ? 7.800 5.106 7.722 1.00 63.50 107 THR A N 1
ATOM 813 C CA . THR A 1 107 ? 8.098 6.005 8.844 1.00 63.50 107 THR A CA 1
ATOM 814 C C . THR A 1 107 ? 7.581 7.412 8.562 1.00 63.50 107 THR A C 1
ATOM 816 O O . THR A 1 107 ? 6.768 7.928 9.327 1.00 63.50 107 THR A O 1
ATOM 819 N N . THR A 1 108 ? 7.990 8.020 7.443 1.00 65.00 108 THR A N 1
ATOM 820 C CA . THR A 1 108 ? 7.621 9.400 7.069 1.00 65.00 108 THR A CA 1
ATOM 821 C C . THR A 1 108 ? 7.058 9.539 5.654 1.00 65.00 108 THR A C 1
ATOM 823 O O . THR A 1 108 ? 6.619 10.632 5.293 1.00 65.00 108 THR A O 1
ATOM 826 N N . GLY A 1 109 ? 7.024 8.463 4.860 1.00 66.44 109 GLY A N 1
ATOM 827 C CA . GLY A 1 109 ? 6.465 8.488 3.508 1.00 66.44 109 GLY A CA 1
ATOM 828 C C . GLY A 1 109 ? 4.983 8.871 3.485 1.00 66.44 109 GLY A C 1
ATOM 829 O O . GLY A 1 109 ? 4.225 8.570 4.417 1.00 66.44 109 GLY A O 1
ATOM 830 N N . SER A 1 110 ? 4.557 9.539 2.415 1.00 71.56 110 SER A N 1
ATOM 831 C CA . SER A 1 110 ? 3.235 10.163 2.289 1.00 71.56 110 SER A CA 1
ATOM 832 C C . SER A 1 110 ? 2.611 9.979 0.904 1.00 71.56 110 SER A C 1
ATOM 834 O O . SER A 1 110 ? 3.290 9.686 -0.079 1.00 71.56 110 SER A O 1
ATOM 836 N N . SER A 1 111 ? 1.291 10.166 0.808 1.00 76.75 111 SER A N 1
ATOM 837 C CA . SER A 1 111 ? 0.551 10.116 -0.463 1.00 76.75 111 SER A CA 1
ATOM 838 C C . SER A 1 111 ? 0.660 8.782 -1.222 1.00 76.75 111 SER A C 1
ATOM 840 O O . SER A 1 111 ? 0.538 8.757 -2.444 1.00 76.75 111 SER A O 1
ATOM 842 N N . ASN A 1 112 ? 0.901 7.664 -0.531 1.00 80.06 112 ASN A N 1
ATOM 843 C CA . ASN A 1 112 ? 1.014 6.340 -1.144 1.00 80.06 112 ASN A CA 1
ATOM 844 C C . ASN A 1 112 ? -0.304 5.560 -1.063 1.00 80.06 112 ASN A C 1
ATOM 846 O O . ASN A 1 112 ? -0.967 5.565 -0.034 1.00 80.06 112 ASN A O 1
ATOM 850 N N . THR A 1 113 ? -0.658 4.812 -2.104 1.00 88.00 113 THR A N 1
ATOM 851 C CA . THR A 1 113 ? -1.769 3.849 -2.096 1.00 88.00 113 THR A CA 1
ATOM 852 C C . THR A 1 113 ? -1.221 2.439 -2.290 1.00 88.00 113 THR A C 1
ATOM 854 O O . THR A 1 113 ? -0.764 2.100 -3.375 1.00 88.00 113 THR A O 1
ATOM 857 N N . ALA A 1 114 ? -1.289 1.600 -1.262 1.00 86.81 114 ALA A N 1
ATOM 858 C CA . ALA A 1 114 ? -0.778 0.238 -1.254 1.00 86.81 114 ALA A CA 1
ATOM 859 C C . ALA A 1 114 ? -1.891 -0.774 -0.924 1.00 86.81 114 ALA A C 1
ATOM 861 O O . ALA A 1 114 ? -2.323 -0.885 0.222 1.00 86.81 114 ALA A O 1
ATOM 862 N N . LEU A 1 115 ? -2.345 -1.538 -1.919 1.00 89.31 115 LEU A N 1
ATOM 863 C CA . LEU A 1 115 ? -3.414 -2.534 -1.804 1.00 89.31 115 LEU A CA 1
ATOM 864 C C . LEU A 1 115 ? -2.898 -3.938 -2.146 1.00 89.31 115 LEU A C 1
ATOM 866 O O . LEU A 1 115 ? -2.676 -4.256 -3.314 1.00 89.31 115 LEU A O 1
ATOM 870 N N . GLY A 1 116 ? -2.794 -4.812 -1.150 1.00 84.69 116 GLY A N 1
ATOM 871 C CA . GLY A 1 116 ? -2.539 -6.239 -1.314 1.00 84.69 116 GLY A CA 1
ATOM 872 C C . GLY A 1 116 ? -1.573 -6.818 -0.279 1.00 84.69 116 GLY A C 1
ATOM 873 O O . GLY A 1 116 ? -1.408 -6.282 0.814 1.00 84.69 116 GLY A O 1
ATOM 874 N N . TYR A 1 117 ? -0.993 -7.979 -0.587 1.00 82.38 117 TYR A N 1
ATOM 875 C CA . TYR A 1 117 ? -0.086 -8.693 0.321 1.00 82.38 117 TYR A CA 1
ATOM 876 C C . TYR A 1 117 ? 1.352 -8.214 0.122 1.00 82.38 117 TYR A C 1
ATOM 878 O O . TYR A 1 117 ? 1.853 -8.267 -0.999 1.00 82.38 117 TYR A O 1
ATOM 886 N N . ASN A 1 118 ? 2.020 -7.794 1.196 1.00 84.44 118 ASN A N 1
ATOM 887 C CA . ASN A 1 118 ? 3.394 -7.287 1.218 1.00 84.44 118 ASN A CA 1
ATOM 888 C C . ASN A 1 118 ? 3.670 -6.176 0.184 1.00 84.44 118 ASN A C 1
ATOM 890 O O . ASN A 1 118 ? 4.731 -6.125 -0.447 1.00 84.44 118 ASN A O 1
ATOM 894 N N . THR A 1 119 ? 2.694 -5.298 -0.041 1.00 87.38 119 THR A N 1
ATOM 895 C CA . THR A 1 119 ? 2.857 -4.128 -0.909 1.00 87.38 119 THR A CA 1
ATOM 896 C C . THR A 1 119 ? 3.625 -3.034 -0.182 1.00 87.38 119 THR A C 1
ATOM 898 O O . THR A 1 119 ? 3.227 -2.619 0.902 1.00 87.38 119 THR A O 1
ATOM 901 N N . MET A 1 120 ? 4.724 -2.549 -0.762 1.00 82.06 120 MET A N 1
ATOM 902 C CA . MET A 1 120 ? 5.550 -1.488 -0.156 1.00 82.06 120 MET A CA 1
ATOM 903 C C . MET A 1 120 ? 6.009 -1.777 1.290 1.00 82.06 120 MET A C 1
ATOM 905 O O . MET A 1 120 ? 6.169 -0.855 2.086 1.00 82.06 120 MET A O 1
ATOM 909 N N . THR A 1 121 ? 6.210 -3.049 1.657 1.00 80.31 121 THR A N 1
ATOM 910 C CA . THR A 1 121 ? 6.540 -3.466 3.033 1.00 80.31 121 THR A CA 1
ATOM 911 C C . THR A 1 121 ? 7.753 -2.737 3.604 1.00 80.31 121 THR A C 1
ATOM 913 O O . THR A 1 121 ? 7.699 -2.332 4.760 1.00 80.31 121 THR A O 1
ATOM 916 N N . ASN A 1 122 ? 8.797 -2.525 2.795 1.00 74.31 122 ASN A N 1
ATOM 917 C CA . ASN A 1 122 ? 10.045 -1.884 3.218 1.00 74.31 122 ASN A CA 1
ATOM 918 C C . ASN A 1 122 ? 10.131 -0.384 2.880 1.00 74.31 122 ASN A C 1
ATOM 920 O O . ASN A 1 122 ? 11.201 0.198 3.049 1.00 74.31 122 ASN A O 1
ATOM 924 N N . SER A 1 123 ? 9.054 0.238 2.389 1.00 71.12 123 SER A N 1
ATOM 925 C CA . SER A 1 123 ? 9.084 1.667 2.053 1.00 71.12 123 SER A CA 1
ATOM 926 C C . SER A 1 123 ? 9.089 2.476 3.334 1.00 71.12 123 SER A C 1
ATOM 928 O O . SER A 1 123 ? 8.204 2.273 4.155 1.00 71.12 123 SER A O 1
ATOM 930 N N . THR A 1 124 ? 10.092 3.338 3.519 1.00 66.31 124 THR A N 1
ATOM 931 C CA . THR A 1 124 ? 10.295 4.131 4.743 1.00 66.31 124 THR A CA 1
ATOM 932 C C . THR A 1 124 ? 9.908 5.595 4.533 1.00 66.31 124 THR A C 1
ATOM 934 O O . THR A 1 124 ? 9.164 6.150 5.343 1.00 66.31 124 THR A O 1
ATOM 937 N N . ILE A 1 125 ? 10.369 6.208 3.434 1.00 71.00 125 ILE A N 1
ATOM 938 C CA . ILE A 1 125 ? 10.193 7.646 3.142 1.00 71.00 125 ILE A CA 1
ATOM 939 C C . ILE A 1 125 ? 9.577 7.943 1.765 1.00 71.00 125 ILE A C 1
ATOM 941 O O . ILE A 1 125 ? 9.404 9.109 1.420 1.00 71.00 125 ILE A O 1
ATOM 945 N N . GLY A 1 126 ? 9.260 6.916 0.968 1.00 74.00 126 GLY A N 1
ATOM 946 C CA . GLY A 1 126 ? 8.744 7.074 -0.397 1.00 74.00 126 GLY A CA 1
ATOM 947 C C . GLY A 1 126 ? 7.442 7.881 -0.472 1.00 74.00 126 GLY A C 1
ATOM 948 O O . GLY A 1 126 ? 6.591 7.784 0.417 1.00 74.00 126 GLY A O 1
ATOM 949 N N . ILE A 1 127 ? 7.272 8.668 -1.539 1.00 81.31 127 ILE A N 1
ATOM 950 C CA . ILE A 1 127 ? 6.124 9.574 -1.711 1.00 81.31 127 ILE A CA 1
ATOM 951 C C . ILE A 1 127 ? 5.373 9.271 -3.009 1.00 81.31 127 ILE A C 1
ATOM 953 O O . ILE A 1 127 ? 5.985 9.075 -4.057 1.00 81.31 127 ILE A O 1
ATOM 957 N N . GLY A 1 128 ? 4.038 9.291 -2.970 1.00 84.19 128 GLY A N 1
ATOM 958 C CA . GLY A 1 128 ? 3.225 9.331 -4.192 1.00 84.19 128 GLY A CA 1
ATOM 959 C C . GLY A 1 128 ? 3.182 8.027 -4.994 1.00 84.19 128 GLY A C 1
ATOM 960 O O . GLY A 1 128 ? 2.994 8.068 -6.208 1.00 84.19 128 GLY A O 1
ATOM 961 N N . ASN A 1 129 ? 3.400 6.869 -4.369 1.00 90.31 129 ASN A N 1
ATOM 962 C CA . ASN A 1 129 ? 3.400 5.583 -5.069 1.00 90.31 129 ASN A CA 1
ATOM 963 C C . ASN A 1 129 ? 2.020 4.908 -5.060 1.00 90.31 129 ASN A C 1
ATOM 965 O O . ASN A 1 129 ? 1.298 4.955 -4.068 1.00 90.31 129 ASN A O 1
ATOM 969 N N . LEU A 1 130 ? 1.685 4.200 -6.135 1.00 94.19 130 LEU A N 1
ATOM 970 C CA . LEU A 1 130 ? 0.517 3.327 -6.244 1.00 94.19 130 LEU A CA 1
ATOM 971 C C . LEU A 1 130 ? 0.985 1.876 -6.404 1.00 94.19 130 LEU A C 1
ATOM 973 O O . LEU A 1 130 ? 1.494 1.514 -7.458 1.00 94.19 130 LEU A O 1
ATOM 977 N N . ALA A 1 131 ? 0.787 1.029 -5.398 1.00 93.31 131 ALA A N 1
ATOM 978 C CA . ALA A 1 131 ? 1.148 -0.386 -5.413 1.00 93.31 131 ALA A CA 1
ATOM 979 C C . ALA A 1 131 ? -0.087 -1.270 -5.189 1.00 93.31 131 ALA A C 1
ATOM 981 O O . ALA A 1 131 ? -0.605 -1.365 -4.083 1.00 93.31 131 ALA A O 1
ATOM 982 N N . LEU A 1 132 ? -0.557 -1.953 -6.229 1.00 94.62 132 LEU A N 1
ATOM 983 C CA . LEU A 1 132 ? -1.712 -2.848 -6.188 1.00 94.62 132 LEU A CA 1
ATOM 984 C C . LEU A 1 132 ? -1.268 -4.274 -6.542 1.00 94.62 132 LEU A C 1
ATOM 986 O O . LEU A 1 132 ? -0.765 -4.498 -7.640 1.00 94.62 132 LEU A O 1
ATOM 990 N N . GLY A 1 133 ? -1.471 -5.255 -5.664 1.00 92.38 133 GLY A N 1
ATOM 991 C CA . GLY A 1 133 ? -1.174 -6.666 -5.932 1.00 92.38 133 GLY A CA 1
ATOM 992 C C . GLY A 1 133 ? -0.357 -7.347 -4.836 1.00 92.38 133 GLY A C 1
ATOM 993 O O . GLY A 1 133 ? -0.392 -6.965 -3.678 1.00 92.38 133 GLY A O 1
ATOM 994 N N . ILE A 1 134 ? 0.360 -8.414 -5.176 1.00 90.06 134 ILE A N 1
ATOM 995 C CA . ILE A 1 134 ? 1.143 -9.202 -4.211 1.00 90.06 134 ILE A CA 1
ATOM 996 C C . ILE A 1 134 ? 2.621 -8.860 -4.413 1.00 90.06 134 ILE A C 1
ATOM 998 O O . ILE A 1 134 ? 3.118 -8.942 -5.536 1.00 90.06 134 ILE A O 1
ATOM 1002 N N . ASN A 1 135 ? 3.324 -8.482 -3.345 1.00 90.38 135 ASN A N 1
ATOM 1003 C CA . ASN A 1 135 ? 4.724 -8.044 -3.341 1.00 90.38 135 ASN A CA 1
ATOM 1004 C C . ASN A 1 135 ? 5.030 -6.879 -4.312 1.00 90.38 135 ASN A C 1
ATOM 1006 O O . ASN A 1 135 ? 6.179 -6.706 -4.733 1.00 90.38 135 ASN A O 1
ATOM 1010 N N . ALA A 1 136 ? 4.025 -6.097 -4.721 1.00 92.44 136 ALA A N 1
ATOM 1011 C CA . ALA A 1 136 ? 4.255 -4.917 -5.552 1.00 92.44 136 ALA A CA 1
ATOM 1012 C C . ALA A 1 136 ? 5.097 -3.907 -4.754 1.00 92.44 136 ALA A C 1
ATOM 1014 O O . ALA A 1 136 ? 4.739 -3.550 -3.631 1.00 92.44 136 ALA A O 1
ATOM 1015 N N . MET A 1 137 ? 6.245 -3.499 -5.304 1.00 89.56 137 MET A N 1
ATOM 1016 C CA . MET A 1 137 ? 7.207 -2.602 -4.639 1.00 89.56 137 MET A CA 1
ATOM 1017 C C . MET A 1 137 ? 7.694 -3.077 -3.250 1.00 89.56 137 MET A C 1
ATOM 1019 O O . MET A 1 137 ? 8.092 -2.266 -2.422 1.00 89.56 137 MET A O 1
ATOM 1023 N N . GLN A 1 138 ? 7.682 -4.387 -2.966 1.00 85.75 138 GLN A N 1
ATOM 1024 C CA . GLN A 1 138 ? 7.963 -4.941 -1.626 1.00 85.75 138 GLN A CA 1
ATOM 1025 C C . GLN A 1 138 ? 9.258 -4.421 -0.972 1.00 85.75 138 GLN A C 1
ATOM 1027 O O . GLN A 1 138 ? 9.279 -4.151 0.226 1.00 85.75 138 GLN A O 1
ATOM 1032 N N . PHE A 1 139 ? 10.328 -4.291 -1.761 1.00 79.00 139 PHE A N 1
ATOM 1033 C CA . PHE A 1 139 ? 11.666 -3.898 -1.300 1.00 79.00 139 PHE A CA 1
ATOM 1034 C C . PHE A 1 139 ? 12.031 -2.447 -1.637 1.00 79.00 139 PHE A C 1
ATOM 1036 O O . PHE A 1 139 ? 13.202 -2.082 -1.554 1.00 79.00 139 PHE A O 1
ATOM 1043 N N . SER A 1 140 ? 11.062 -1.637 -2.061 1.00 76.56 140 SER A N 1
ATOM 1044 C CA . SER A 1 140 ? 11.292 -0.213 -2.290 1.00 76.56 140 SER A CA 1
ATOM 1045 C C . SER A 1 140 ? 11.431 0.506 -0.966 1.00 76.56 140 SER A C 1
ATOM 1047 O O . SER A 1 140 ? 10.572 0.323 -0.119 1.00 76.56 140 SER A O 1
ATOM 1049 N N . VAL A 1 141 ? 12.508 1.281 -0.797 1.00 76.62 141 VAL A N 1
ATOM 1050 C CA . VAL A 1 141 ? 12.827 2.011 0.442 1.00 76.62 141 VAL A CA 1
ATOM 1051 C C . VAL A 1 141 ? 12.500 3.494 0.247 1.00 76.62 141 VAL A C 1
ATOM 1053 O O . VAL A 1 141 ? 11.571 3.998 0.883 1.00 76.62 141 VAL A O 1
ATOM 1056 N N . ASP A 1 142 ? 13.132 4.123 -0.755 1.00 77.75 142 ASP A N 1
ATOM 1057 C CA . ASP A 1 142 ? 13.055 5.572 -1.035 1.00 77.75 142 ASP A CA 1
ATOM 1058 C C . ASP A 1 142 ? 12.383 5.898 -2.387 1.00 77.75 142 ASP A C 1
ATOM 1060 O O . ASP A 1 142 ? 12.476 7.009 -2.904 1.00 77.75 142 ASP A O 1
ATOM 1064 N N . ALA A 1 143 ? 11.737 4.916 -3.020 1.00 84.62 143 ALA A N 1
ATOM 1065 C CA . ALA A 1 143 ? 11.111 5.099 -4.327 1.00 84.62 143 ALA A CA 1
ATOM 1066 C C . ALA A 1 143 ? 9.913 6.065 -4.257 1.00 84.62 143 ALA A C 1
ATOM 1068 O O . ALA A 1 143 ? 9.112 5.985 -3.324 1.00 84.62 143 ALA A O 1
ATOM 1069 N N . SER A 1 144 ? 9.759 6.933 -5.260 1.00 88.75 144 SER A N 1
ATOM 1070 C CA . SER A 1 144 ? 8.685 7.938 -5.301 1.00 88.75 144 SER A CA 1
ATOM 1071 C C . SER A 1 144 ? 8.006 8.018 -6.667 1.00 88.75 144 SER A C 1
ATOM 1073 O O . SER A 1 144 ? 8.637 7.814 -7.699 1.00 88.75 144 SER A O 1
ATOM 1075 N N . ASN A 1 145 ? 6.715 8.343 -6.695 1.00 91.81 145 ASN A N 1
ATOM 1076 C CA . ASN A 1 145 ? 5.932 8.536 -7.921 1.00 91.81 145 ASN A CA 1
ATOM 1077 C C . ASN A 1 145 ? 5.907 7.317 -8.864 1.00 91.81 145 ASN A C 1
ATOM 1079 O O . ASN A 1 145 ? 5.958 7.473 -10.084 1.00 91.81 145 ASN A O 1
ATOM 1083 N N . ASN A 1 146 ? 5.857 6.095 -8.329 1.00 93.56 146 ASN A N 1
ATOM 1084 C CA . ASN A 1 146 ? 5.779 4.875 -9.137 1.00 93.56 146 ASN A CA 1
ATOM 1085 C C . ASN 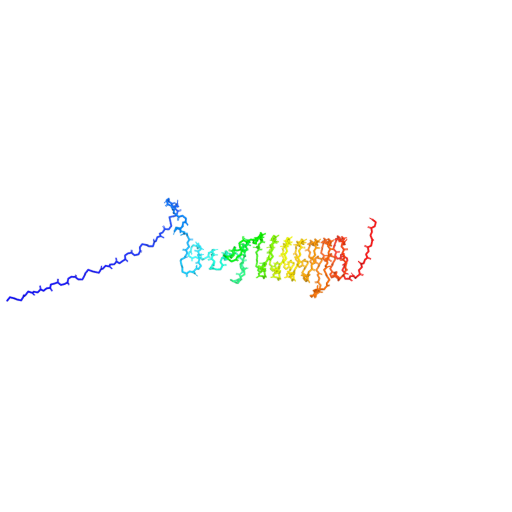A 1 146 ? 4.376 4.261 -9.126 1.00 93.56 146 ASN A C 1
ATOM 1087 O O . ASN A 1 146 ? 3.657 4.333 -8.133 1.00 93.56 146 ASN A O 1
ATOM 1091 N N . VAL A 1 147 ? 4.017 3.577 -10.211 1.00 96.12 147 VAL A N 1
ATOM 1092 C CA . VAL A 1 147 ? 2.786 2.794 -10.342 1.00 96.12 147 VAL A CA 1
ATOM 1093 C C . VAL A 1 147 ? 3.150 1.328 -10.559 1.00 96.12 147 VAL A C 1
ATOM 1095 O O . VAL A 1 147 ? 3.747 0.976 -11.569 1.00 96.12 147 VAL A O 1
ATOM 1098 N N . ALA A 1 148 ? 2.763 0.446 -9.644 1.00 95.31 148 ALA A N 1
ATOM 1099 C CA . ALA A 1 148 ? 2.918 -0.999 -9.743 1.00 95.31 148 ALA A CA 1
ATOM 1100 C C . ALA A 1 148 ? 1.557 -1.686 -9.602 1.00 95.31 148 ALA A C 1
ATOM 1102 O O . ALA A 1 148 ? 0.970 -1.683 -8.526 1.00 95.31 148 ALA A O 1
ATOM 1103 N N . VAL A 1 149 ? 1.067 -2.325 -10.664 1.00 97.19 149 VAL A N 1
ATOM 1104 C CA . VAL A 1 149 ? -0.210 -3.054 -10.658 1.00 97.19 149 VAL A CA 1
ATOM 1105 C C . VAL A 1 149 ? 0.007 -4.505 -11.081 1.00 97.19 149 VAL A C 1
ATOM 1107 O O . VAL A 1 149 ? 0.120 -4.821 -12.268 1.00 97.19 149 VAL A O 1
ATOM 1110 N N . GLY A 1 150 ? 0.080 -5.398 -10.097 1.00 94.44 150 GLY A N 1
ATOM 1111 C CA . GLY A 1 150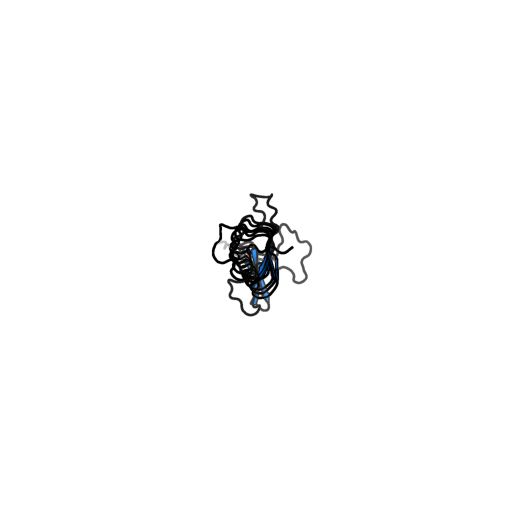 ? 0.160 -6.843 -10.265 1.00 94.44 150 GLY A CA 1
ATOM 1112 C C . GLY A 1 150 ? 1.156 -7.524 -9.321 1.00 94.44 150 GLY A C 1
ATOM 1113 O O . GLY A 1 150 ? 1.477 -7.022 -8.248 1.00 94.44 150 GLY A O 1
ATOM 1114 N N . LEU A 1 151 ? 1.608 -8.727 -9.682 1.00 93.38 151 LEU A N 1
ATOM 1115 C CA . LEU A 1 151 ? 2.378 -9.608 -8.792 1.00 93.38 151 LEU A CA 1
ATOM 1116 C C . LEU A 1 151 ? 3.890 -9.427 -9.000 1.00 93.38 151 LEU A C 1
ATOM 1118 O O . LEU A 1 151 ? 4.403 -9.693 -10.086 1.00 93.38 151 LEU A O 1
ATOM 1122 N N . ASN A 1 152 ? 4.606 -9.055 -7.933 1.00 91.19 152 ASN A N 1
ATOM 1123 C CA . ASN A 1 152 ? 6.048 -8.773 -7.899 1.00 91.19 152 ASN A CA 1
ATOM 1124 C C . ASN A 1 152 ? 6.505 -7.676 -8.886 1.00 91.19 152 ASN A C 1
ATOM 1126 O O . ASN A 1 152 ? 7.641 -7.705 -9.365 1.00 91.19 152 ASN A O 1
ATOM 1130 N N . ASN A 1 153 ? 5.632 -6.730 -9.239 1.00 91.94 153 ASN A N 1
ATOM 1131 C CA . ASN A 1 153 ? 6.024 -5.595 -10.077 1.00 91.94 153 ASN A CA 1
ATOM 1132 C C . ASN A 1 153 ? 6.880 -4.623 -9.272 1.00 91.94 153 ASN A C 1
ATOM 1134 O O . ASN A 1 153 ? 6.602 -4.401 -8.091 1.00 91.94 153 ASN A O 1
ATOM 1138 N N . LEU A 1 154 ? 7.932 -4.082 -9.896 1.00 87.88 154 LEU A N 1
ATOM 1139 C CA . LEU A 1 154 ? 8.925 -3.224 -9.231 1.00 87.88 154 LEU A CA 1
ATOM 1140 C C . LEU A 1 154 ? 9.559 -3.839 -7.961 1.00 87.88 154 LEU A C 1
ATOM 1142 O O . LEU A 1 154 ? 10.261 -3.157 -7.216 1.00 87.88 154 LEU A O 1
ATOM 1146 N N . SER A 1 155 ? 9.352 -5.135 -7.684 1.00 83.31 155 SER A N 1
ATOM 1147 C CA . SER A 1 155 ? 9.900 -5.759 -6.480 1.00 83.31 155 SER A CA 1
ATOM 1148 C C . SER A 1 155 ? 11.424 -5.814 -6.602 1.00 83.31 155 SER A C 1
ATOM 1150 O O . SER A 1 155 ? 11.929 -6.330 -7.598 1.00 83.31 155 SER A O 1
ATOM 1152 N N . GLY A 1 156 ? 12.147 -5.299 -5.610 1.00 76.06 156 GLY A N 1
ATOM 1153 C CA . GLY A 1 156 ? 13.615 -5.236 -5.619 1.00 76.06 156 GLY A CA 1
ATOM 1154 C C . GLY A 1 156 ? 14.193 -3.873 -6.008 1.00 76.06 156 GLY A C 1
ATOM 1155 O O . GLY A 1 156 ? 15.394 -3.681 -5.864 1.00 76.06 156 GLY A O 1
ATOM 1156 N N . MET A 1 157 ? 13.372 -2.922 -6.469 1.00 77.56 157 MET A N 1
ATOM 1157 C CA . MET A 1 157 ? 13.825 -1.554 -6.739 1.00 77.56 157 MET A CA 1
ATOM 1158 C C . MET A 1 157 ? 13.918 -0.774 -5.428 1.00 77.56 157 MET A C 1
ATOM 1160 O O . MET A 1 157 ? 12.876 -0.448 -4.871 1.00 77.56 157 MET A O 1
ATOM 1164 N N . VAL A 1 158 ? 15.132 -0.484 -4.948 1.00 75.31 158 VAL A N 1
ATOM 1165 C CA . VAL A 1 158 ? 15.380 0.218 -3.670 1.00 75.31 158 VAL A CA 1
ATOM 1166 C C . VAL A 1 158 ? 15.060 1.715 -3.773 1.00 75.31 158 VAL A C 1
ATOM 1168 O O . VAL A 1 158 ? 14.323 2.236 -2.936 1.00 75.31 158 VAL A O 1
ATOM 1171 N N . SER A 1 159 ? 15.557 2.374 -4.825 1.00 78.62 159 SER A N 1
ATOM 1172 C CA . SER A 1 159 ? 15.315 3.779 -5.179 1.00 78.62 159 SER A CA 1
ATOM 1173 C C . SER A 1 159 ? 14.994 3.881 -6.677 1.00 78.62 159 SER A C 1
ATOM 1175 O O . SER A 1 159 ? 15.565 3.160 -7.495 1.00 78.62 159 SER A O 1
ATOM 1177 N N . GLY A 1 160 ? 14.024 4.714 -7.049 1.00 81.62 160 GLY A N 1
ATOM 1178 C CA . GLY A 1 160 ? 13.557 4.859 -8.430 1.00 81.62 160 GLY A CA 1
ATOM 1179 C C . GLY A 1 160 ? 12.296 5.711 -8.510 1.00 81.62 160 GLY A C 1
ATOM 1180 O O . GLY A 1 160 ? 11.511 5.753 -7.557 1.00 81.62 160 GLY A O 1
ATOM 1181 N N . GLU A 1 161 ? 12.116 6.401 -9.634 1.00 88.50 161 GLU A N 1
ATOM 1182 C CA . GLU A 1 161 ? 11.070 7.412 -9.782 1.00 88.50 161 GLU A CA 1
ATOM 1183 C C . GLU A 1 161 ? 10.336 7.338 -11.118 1.00 88.50 161 GLU A C 1
ATOM 1185 O O . GLU A 1 161 ? 10.912 6.999 -12.151 1.00 88.50 161 GLU A O 1
ATOM 1190 N N . PHE A 1 162 ? 9.053 7.702 -11.111 1.00 91.88 162 PHE A N 1
ATOM 1191 C CA . PHE A 1 162 ? 8.243 7.840 -12.327 1.00 91.88 162 PHE A CA 1
ATOM 1192 C C . PHE A 1 162 ? 8.130 6.557 -13.166 1.00 91.88 162 PHE A C 1
ATOM 1194 O O . PHE A 1 162 ? 7.939 6.621 -14.381 1.00 91.88 162 PHE A O 1
ATOM 1201 N N . ASN A 1 163 ? 8.247 5.376 -12.552 1.00 92.19 163 ASN A N 1
ATOM 1202 C CA . ASN A 1 163 ? 8.105 4.113 -13.270 1.00 92.19 163 ASN A CA 1
ATOM 1203 C C . ASN A 1 163 ? 6.660 3.603 -13.232 1.00 92.19 163 ASN A C 1
ATOM 1205 O O . ASN A 1 163 ? 5.997 3.661 -12.200 1.00 92.19 163 ASN A O 1
ATOM 1209 N N . THR A 1 164 ? 6.194 3.022 -14.336 1.00 95.50 164 THR A N 1
ATOM 1210 C CA . THR A 1 164 ? 4.893 2.349 -14.445 1.00 95.50 164 THR A CA 1
ATOM 1211 C C . THR A 1 164 ? 5.098 0.878 -14.793 1.00 95.50 164 THR A C 1
ATOM 1213 O O . THR A 1 164 ? 5.677 0.557 -1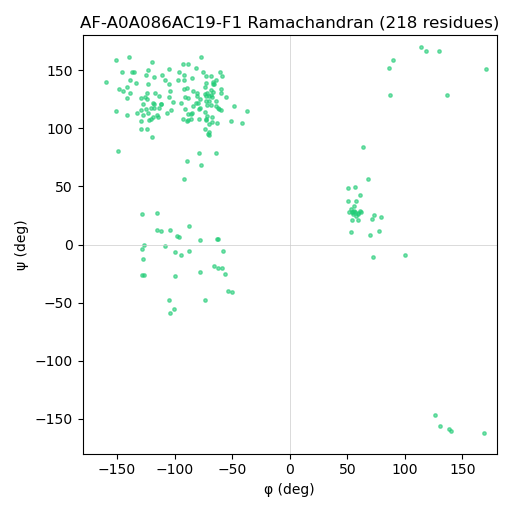5.824 1.00 95.50 164 THR A O 1
ATOM 1216 N N . ALA A 1 165 ? 4.604 -0.036 -13.964 1.00 94.94 165 ALA A N 1
ATOM 1217 C CA . ALA A 1 165 ? 4.738 -1.477 -14.134 1.00 94.94 165 ALA A CA 1
ATOM 1218 C C . ALA A 1 165 ? 3.392 -2.190 -13.943 1.00 94.94 165 ALA A C 1
ATOM 1220 O O . ALA A 1 165 ? 2.861 -2.263 -12.833 1.00 94.94 165 ALA A O 1
ATOM 1221 N N . VAL A 1 166 ? 2.852 -2.778 -15.010 1.00 96.75 166 VAL A N 1
ATOM 1222 C CA . VAL A 1 166 ? 1.549 -3.463 -14.999 1.00 96.75 166 VAL A CA 1
ATOM 1223 C C . VAL A 1 166 ? 1.701 -4.894 -15.518 1.00 96.75 166 VAL A C 1
ATOM 1225 O O . VAL A 1 166 ? 2.233 -5.110 -16.604 1.00 96.75 166 VAL A O 1
ATOM 1228 N N . GLY A 1 167 ? 1.227 -5.891 -14.763 1.00 95.00 167 GLY A N 1
ATOM 1229 C CA . GLY A 1 167 ? 1.332 -7.311 -15.131 1.00 95.00 167 GLY A CA 1
ATOM 1230 C C . GLY A 1 167 ? 1.981 -8.191 -14.058 1.00 95.00 167 GLY A C 1
ATOM 1231 O O . GLY A 1 167 ? 1.794 -7.975 -12.868 1.00 95.00 167 GLY A O 1
ATOM 1232 N N . PHE A 1 168 ? 2.719 -9.222 -14.472 1.00 93.75 168 PHE A N 1
ATOM 1233 C CA . PHE A 1 168 ? 3.425 -10.141 -13.569 1.00 93.75 168 PHE A CA 1
ATOM 1234 C C . PHE A 1 168 ? 4.927 -9.949 -13.713 1.00 93.75 168 PHE A C 1
ATOM 1236 O O . PHE A 1 168 ? 5.450 -10.174 -14.802 1.00 93.75 168 PHE A O 1
ATOM 1243 N N . GLN A 1 169 ? 5.624 -9.599 -12.632 1.00 91.81 169 GLN A N 1
ATOM 1244 C CA . GLN A 1 169 ? 7.071 -9.355 -12.618 1.00 91.81 169 GLN A CA 1
ATOM 1245 C C . GLN A 1 169 ? 7.517 -8.294 -13.647 1.00 91.81 169 GLN A C 1
ATOM 1247 O O . GLN A 1 169 ? 8.645 -8.352 -14.141 1.00 91.81 169 GLN A O 1
ATOM 1252 N N . ALA A 1 170 ? 6.638 -7.344 -13.986 1.00 92.25 170 ALA A N 1
ATOM 1253 C CA . ALA A 1 170 ? 6.975 -6.209 -14.838 1.00 92.25 170 ALA A CA 1
ATOM 1254 C C . ALA A 1 170 ? 7.940 -5.280 -14.091 1.00 92.25 170 ALA A C 1
ATOM 1256 O O . ALA A 1 170 ? 7.736 -4.984 -12.909 1.00 92.25 170 ALA A O 1
ATOM 1257 N N . LEU A 1 171 ? 9.014 -4.868 -14.770 1.00 88.94 171 LEU A N 1
ATOM 1258 C CA . LEU A 1 171 ? 10.081 -4.023 -14.221 1.00 88.94 171 LEU A CA 1
ATOM 1259 C C . LEU A 1 171 ? 10.661 -4.536 -12.890 1.00 88.94 171 LEU A C 1
ATOM 1261 O O . LEU A 1 171 ? 11.114 -3.780 -12.035 1.00 88.94 171 LEU A O 1
ATOM 1265 N N . ARG A 1 172 ? 10.614 -5.853 -12.675 1.00 87.31 172 ARG A N 1
ATOM 1266 C CA . ARG A 1 172 ? 11.154 -6.453 -11.462 1.00 87.31 172 ARG A CA 1
ATOM 1267 C C . ARG A 1 172 ? 12.681 -6.411 -11.503 1.00 87.31 172 ARG A C 1
ATOM 1269 O O . ARG A 1 172 ? 13.284 -7.032 -12.382 1.00 87.31 172 ARG A O 1
ATOM 1276 N N . ALA A 1 173 ? 13.296 -5.752 -10.528 1.00 76.94 173 ALA A N 1
ATOM 1277 C CA . ALA A 1 173 ? 14.742 -5.754 -10.345 1.00 76.94 173 ALA A CA 1
ATOM 1278 C C . ALA A 1 173 ? 15.203 -7.027 -9.606 1.00 76.94 173 ALA A C 1
ATOM 1280 O O . ALA A 1 173 ? 14.452 -7.637 -8.844 1.00 76.94 173 ALA A O 1
ATOM 1281 N N . THR A 1 174 ? 16.438 -7.468 -9.850 1.00 65.56 174 THR A N 1
ATOM 1282 C CA . THR A 1 174 ? 17.071 -8.556 -9.084 1.00 65.56 174 THR A CA 1
ATOM 1283 C C . THR A 1 174 ? 18.241 -8.012 -8.288 1.00 65.56 174 THR A C 1
ATOM 1285 O O . THR A 1 174 ? 19.144 -7.425 -8.875 1.00 65.56 174 THR A O 1
ATOM 1288 N N . GLY A 1 175 ? 18.252 -8.293 -6.985 1.00 54.22 175 GLY A N 1
ATOM 1289 C CA . GLY A 1 175 ? 19.272 -7.801 -6.062 1.00 54.22 175 GLY A CA 1
ATOM 1290 C C . GLY A 1 175 ? 18.919 -6.421 -5.519 1.00 54.22 175 GLY A C 1
ATOM 1291 O O . GLY A 1 175 ? 18.208 -5.659 -6.163 1.00 54.22 175 GLY A O 1
ATOM 1292 N N . SER A 1 176 ? 19.398 -6.122 -4.311 1.00 49.78 176 SER A N 1
ATOM 1293 C CA . SER A 1 176 ? 19.381 -4.773 -3.743 1.00 49.78 176 SER A CA 1
ATOM 1294 C C . SER A 1 176 ? 20.269 -3.879 -4.610 1.00 49.78 176 SER A C 1
ATOM 1296 O O . SER A 1 176 ? 21.437 -3.652 -4.305 1.00 49.78 176 SER A O 1
ATOM 1298 N N . THR A 1 177 ? 19.769 -3.426 -5.758 1.00 50.44 177 THR A N 1
ATOM 1299 C CA . THR A 1 177 ? 20.414 -2.370 -6.534 1.00 50.44 177 THR A CA 1
ATOM 1300 C C . THR A 1 177 ? 20.092 -1.058 -5.839 1.00 50.44 177 THR A C 1
ATOM 1302 O O . THR A 1 177 ? 19.356 -0.225 -6.355 1.00 50.44 177 THR A O 1
ATOM 1305 N N . ALA A 1 178 ? 20.654 -0.875 -4.646 1.00 46.34 178 ALA A N 1
ATOM 1306 C CA . ALA A 1 178 ? 20.642 0.379 -3.901 1.00 46.34 178 ALA A CA 1
ATOM 1307 C C . ALA A 1 178 ? 21.361 1.527 -4.644 1.00 46.34 178 ALA A C 1
ATOM 1309 O O . ALA A 1 178 ? 21.542 2.599 -4.082 1.00 46.34 178 ALA A O 1
ATOM 1310 N N . SER A 1 179 ? 21.818 1.314 -5.883 1.00 51.78 179 SER A N 1
ATOM 1311 C CA . SER A 1 179 ? 22.825 2.164 -6.522 1.00 51.78 179 SER A CA 1
ATOM 1312 C C . SER A 1 179 ? 22.444 2.712 -7.895 1.00 51.78 179 SER A C 1
ATOM 1314 O O . SER A 1 179 ? 23.145 3.598 -8.368 1.00 51.78 179 SER A O 1
ATOM 1316 N N . ILE A 1 180 ? 21.380 2.229 -8.549 1.00 62.88 180 ILE A N 1
ATOM 1317 C CA . ILE A 1 180 ? 20.955 2.787 -9.844 1.00 62.88 180 ILE A CA 1
ATOM 1318 C C . ILE A 1 180 ? 19.460 3.095 -9.771 1.00 62.88 180 ILE A C 1
ATOM 1320 O O . ILE A 1 180 ? 18.646 2.177 -9.906 1.00 62.88 180 ILE A O 1
ATOM 1324 N N . PRO A 1 181 ? 19.094 4.368 -9.540 1.00 74.88 181 PRO A N 1
ATOM 1325 C CA . PRO A 1 181 ? 17.716 4.810 -9.644 1.00 74.88 181 PRO A CA 1
ATOM 1326 C C . PRO A 1 181 ? 17.227 4.593 -11.075 1.00 74.88 181 PRO A C 1
ATOM 1328 O O . PRO A 1 181 ? 17.755 5.190 -12.012 1.00 74.88 181 PRO A O 1
ATOM 1331 N N . LEU A 1 182 ? 16.227 3.731 -11.248 1.00 81.19 182 LEU A N 1
ATOM 1332 C CA . LEU A 1 182 ? 15.519 3.606 -12.520 1.00 81.19 182 LEU A CA 1
ATOM 1333 C C . LEU A 1 182 ? 14.496 4.735 -12.606 1.00 81.19 182 LEU A C 1
ATOM 1335 O O . LEU A 1 182 ? 13.702 4.916 -11.679 1.00 81.19 182 LEU A O 1
ATOM 1339 N N . ILE A 1 183 ? 14.517 5.492 -13.700 1.00 86.31 183 ILE A N 1
ATOM 1340 C CA . ILE A 1 183 ? 13.671 6.674 -13.878 1.00 86.31 183 ILE A CA 1
ATOM 1341 C C . ILE A 1 183 ? 12.832 6.547 -15.147 1.00 86.31 183 ILE A C 1
ATOM 1343 O O . ILE A 1 183 ? 13.351 6.297 -16.236 1.00 86.31 183 ILE A O 1
ATOM 1347 N N . GLY A 1 184 ? 11.526 6.779 -15.021 1.00 88.88 184 GLY A N 1
ATOM 1348 C CA . GLY A 1 184 ? 10.654 7.023 -16.170 1.00 88.88 184 GLY A CA 1
ATOM 1349 C C . GLY A 1 184 ? 10.376 5.804 -17.051 1.00 88.88 184 GLY A C 1
ATOM 1350 O O . GLY A 1 184 ? 10.058 5.975 -18.225 1.00 88.88 184 GLY A O 1
ATOM 1351 N N . ASN A 1 185 ? 10.527 4.576 -16.550 1.00 89.94 185 ASN A N 1
ATOM 1352 C CA . ASN A 1 185 ? 10.299 3.378 -17.358 1.00 89.94 185 ASN A CA 1
ATOM 1353 C C . ASN A 1 185 ? 8.837 2.917 -17.295 1.00 89.94 185 ASN A C 1
ATOM 1355 O O . ASN A 1 185 ? 8.260 2.790 -16.219 1.00 89.94 185 ASN A O 1
ATOM 1359 N N . THR A 1 186 ? 8.258 2.579 -18.444 1.00 93.38 186 THR A N 1
ATOM 1360 C CA . THR A 1 186 ? 6.927 1.976 -18.571 1.00 93.38 186 THR A CA 1
ATOM 1361 C C . THR A 1 186 ? 7.049 0.534 -19.053 1.00 93.38 186 THR A C 1
ATOM 1363 O O . THR A 1 186 ? 7.567 0.273 -20.135 1.00 93.38 186 THR A O 1
ATOM 1366 N N . ALA A 1 187 ? 6.550 -0.416 -18.267 1.00 93.25 187 ALA A N 1
ATOM 1367 C CA . ALA A 1 187 ? 6.545 -1.840 -18.571 1.00 93.25 187 ALA A CA 1
ATOM 1368 C C . ALA A 1 187 ? 5.139 -2.423 -18.390 1.00 93.25 187 ALA A C 1
ATOM 1370 O O . ALA A 1 187 ? 4.609 -2.476 -17.280 1.00 93.25 187 ALA A O 1
ATOM 1371 N N . VAL A 1 188 ? 4.538 -2.905 -19.476 1.00 95.00 188 VAL A N 1
ATOM 1372 C CA . VAL A 1 188 ? 3.198 -3.502 -19.458 1.00 95.00 188 VAL A CA 1
ATOM 1373 C C . VAL A 1 188 ? 3.255 -4.903 -20.056 1.00 95.00 188 VAL A C 1
ATOM 1375 O O . VAL A 1 188 ? 3.561 -5.083 -21.231 1.00 95.00 188 VAL A O 1
ATOM 1378 N N . GLY A 1 189 ? 2.943 -5.916 -19.251 1.00 91.81 189 GLY A N 1
ATOM 1379 C CA . GLY A 1 189 ? 2.936 -7.318 -19.664 1.00 91.81 189 GLY A CA 1
ATOM 1380 C C . GLY A 1 189 ? 3.712 -8.235 -18.721 1.00 91.81 189 GLY A C 1
ATOM 1381 O O . GLY A 1 189 ? 4.458 -7.805 -17.842 1.00 91.81 189 GLY A O 1
ATOM 1382 N N . LYS A 1 190 ? 3.522 -9.548 -18.884 1.00 92.88 190 LYS A N 1
ATOM 1383 C CA . LYS A 1 190 ? 4.231 -10.560 -18.091 1.00 92.88 190 LYS A CA 1
ATOM 1384 C C . LYS A 1 190 ? 5.735 -10.448 -18.346 1.00 92.88 190 LYS A C 1
ATOM 1386 O O . LYS A 1 190 ? 6.184 -10.706 -19.457 1.00 92.88 190 LYS A O 1
ATOM 1391 N N . THR A 1 191 ? 6.515 -10.138 -17.316 1.00 91.06 191 THR A N 1
ATOM 1392 C CA . THR A 1 191 ? 7.982 -9.998 -17.335 1.00 91.06 191 THR A CA 1
ATOM 1393 C C . THR A 1 191 ? 8.508 -8.965 -18.338 1.00 91.06 191 THR A C 1
ATOM 1395 O O . THR A 1 191 ? 9.658 -9.054 -18.763 1.00 91.06 191 THR A O 1
ATOM 1398 N N . ALA A 1 192 ? 7.680 -7.981 -18.705 1.00 91.81 192 ALA A N 1
ATOM 1399 C CA . ALA A 1 192 ? 8.125 -6.838 -19.491 1.00 91.81 192 ALA A CA 1
ATOM 1400 C C . ALA A 1 192 ? 9.225 -6.084 -18.727 1.00 91.81 192 ALA A C 1
ATOM 1402 O O . ALA A 1 192 ? 9.060 -5.782 -17.541 1.00 91.81 192 ALA A O 1
ATOM 1403 N N . LEU A 1 193 ? 10.343 -5.803 -19.399 1.00 88.12 193 LEU 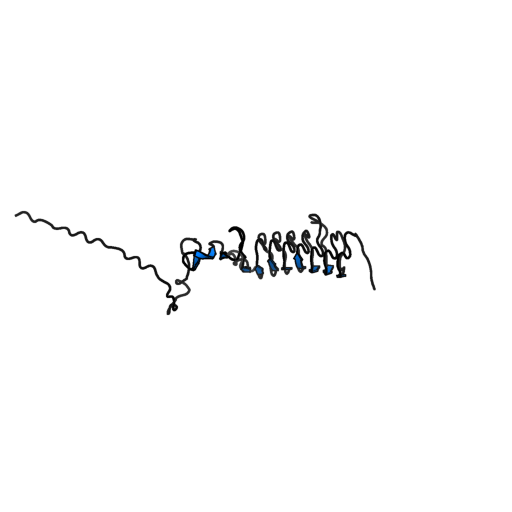A N 1
ATOM 1404 C CA . LEU A 1 193 ? 11.483 -5.056 -18.852 1.00 88.12 193 LEU A CA 1
ATOM 1405 C C . LEU A 1 193 ? 12.060 -5.678 -17.558 1.00 88.12 193 LEU A C 1
ATOM 1407 O O . LEU A 1 193 ? 12.511 -4.997 -16.638 1.00 88.12 193 LEU A O 1
ATOM 1411 N N . LEU A 1 194 ? 12.004 -7.010 -17.464 1.00 86.69 194 LEU A N 1
ATOM 1412 C CA . LEU A 1 194 ? 12.482 -7.773 -16.314 1.00 86.69 194 LEU A CA 1
ATOM 1413 C C . LEU A 1 194 ? 14.012 -7.672 -16.182 1.00 86.69 194 LEU A C 1
ATOM 1415 O O . LEU A 1 194 ? 14.745 -7.989 -17.123 1.00 86.69 194 LEU A O 1
ATOM 1419 N N . ARG A 1 195 ? 14.488 -7.364 -14.965 1.00 80.56 195 ARG A N 1
ATOM 1420 C CA . ARG A 1 195 ? 15.913 -7.209 -14.612 1.00 80.56 195 ARG A CA 1
ATOM 1421 C C . ARG A 1 195 ? 16.606 -6.090 -15.391 1.00 80.56 195 ARG A C 1
ATOM 1423 O O . ARG A 1 195 ? 17.731 -6.271 -15.855 1.00 80.56 195 ARG A O 1
ATOM 1430 N N . LEU A 1 196 ? 15.941 -4.947 -15.537 1.00 78.75 196 LEU A N 1
ATOM 1431 C CA . LEU A 1 196 ? 16.618 -3.728 -15.965 1.00 78.75 196 LEU A CA 1
ATOM 1432 C C . LEU A 1 196 ? 17.643 -3.336 -14.891 1.00 78.75 196 LEU A C 1
ATOM 1434 O O . LEU A 1 196 ? 17.283 -3.154 -13.731 1.00 78.75 196 LEU A O 1
ATOM 1438 N N . ILE A 1 197 ? 18.922 -3.297 -15.268 1.00 72.31 197 ILE A N 1
ATOM 1439 C CA . ILE A 1 197 ? 20.039 -2.949 -14.368 1.00 72.31 197 ILE A CA 1
ATOM 1440 C C . ILE A 1 197 ? 20.450 -1.483 -14.567 1.00 72.31 197 ILE A C 1
ATOM 1442 O O . ILE A 1 197 ? 20.979 -0.869 -13.651 1.00 72.31 197 ILE A O 1
ATOM 1446 N N . ASP A 1 198 ? 20.215 -0.939 -15.761 1.00 74.00 198 ASP A N 1
ATOM 1447 C CA . ASP A 1 198 ? 20.522 0.432 -16.163 1.00 74.00 198 ASP A CA 1
ATOM 1448 C C . ASP A 1 198 ? 19.646 0.778 -17.378 1.00 74.00 198 ASP A C 1
ATOM 1450 O O . ASP A 1 198 ? 19.427 -0.087 -18.236 1.00 74.00 198 ASP A O 1
ATOM 1454 N N . GLY A 1 199 ? 19.123 2.001 -17.431 1.00 76.88 199 GLY A N 1
ATOM 1455 C CA . GLY A 1 199 ? 18.191 2.461 -18.457 1.00 76.88 199 GLY A CA 1
ATOM 1456 C C . GLY A 1 199 ? 17.035 3.281 -17.885 1.00 76.88 199 GLY A C 1
ATOM 1457 O O . GLY A 1 199 ? 16.314 2.840 -16.990 1.00 76.88 199 GLY A O 1
ATOM 1458 N N . ASN A 1 200 ? 16.830 4.460 -18.466 1.00 84.25 200 ASN A N 1
ATOM 1459 C CA . ASN A 1 200 ? 15.739 5.369 -18.131 1.00 84.25 200 ASN A CA 1
ATOM 1460 C C . ASN A 1 200 ? 14.867 5.614 -19.360 1.00 84.25 200 ASN A C 1
ATOM 1462 O O . ASN A 1 200 ? 15.336 5.472 -20.490 1.00 84.25 200 ASN A O 1
ATOM 1466 N N . TYR A 1 201 ? 13.621 6.017 -19.127 1.00 88.75 201 TYR A N 1
ATOM 1467 C CA . TYR A 1 201 ? 12.690 6.450 -20.175 1.00 88.75 201 TYR A CA 1
ATOM 1468 C C . TYR A 1 201 ? 12.358 5.379 -21.228 1.00 88.75 201 TYR A C 1
ATOM 1470 O O . TYR A 1 201 ? 12.041 5.694 -22.373 1.00 88.75 201 TYR A O 1
ATOM 1478 N N . ASN A 1 202 ? 12.408 4.097 -20.856 1.00 86.75 202 ASN A N 1
ATOM 1479 C CA . ASN A 1 202 ? 12.028 3.009 -21.756 1.00 86.75 202 ASN A CA 1
ATOM 1480 C C . ASN A 1 202 ? 10.516 2.771 -21.721 1.00 86.75 202 ASN A C 1
ATOM 1482 O O . ASN A 1 202 ? 9.911 2.790 -20.653 1.00 86.75 202 ASN A O 1
ATOM 1486 N N . THR A 1 203 ? 9.919 2.442 -22.867 1.00 91.88 203 THR A N 1
ATOM 1487 C CA . THR A 1 203 ? 8.534 1.953 -22.943 1.00 91.88 203 THR A CA 1
ATOM 1488 C C . THR A 1 203 ? 8.514 0.565 -23.565 1.00 91.88 203 THR A C 1
ATOM 1490 O O . THR A 1 203 ? 8.908 0.384 -24.714 1.00 91.88 203 THR A O 1
ATOM 1493 N N . VAL A 1 204 ? 8.053 -0.430 -22.808 1.00 90.38 204 VAL A N 1
ATOM 1494 C CA . VAL A 1 204 ? 7.996 -1.830 -23.233 1.00 90.38 204 VAL A CA 1
ATOM 1495 C C . VAL A 1 204 ? 6.604 -2.401 -22.994 1.00 90.38 204 VAL A C 1
ATOM 1497 O O . VAL A 1 204 ? 6.092 -2.403 -21.876 1.00 90.38 204 VAL A O 1
ATOM 1500 N N . LEU A 1 205 ? 6.026 -2.958 -24.056 1.00 91.81 205 LEU A N 1
ATOM 1501 C CA . LEU A 1 205 ? 4.754 -3.672 -24.041 1.00 91.81 205 LEU A CA 1
ATOM 1502 C C . LEU A 1 205 ? 4.965 -5.131 -24.470 1.00 91.81 205 LEU A C 1
ATOM 1504 O O . LEU A 1 205 ? 5.769 -5.434 -25.356 1.00 91.81 205 LEU A O 1
ATOM 1508 N N . GLY A 1 206 ? 4.214 -6.040 -23.856 1.00 88.19 206 GLY A N 1
ATOM 1509 C CA . GLY A 1 206 ? 4.108 -7.434 -24.276 1.00 88.19 206 GLY A CA 1
ATOM 1510 C C . GLY A 1 206 ? 4.677 -8.441 -23.280 1.00 88.19 206 GLY A C 1
ATOM 1511 O O . GLY A 1 206 ? 5.302 -8.111 -22.271 1.00 88.19 206 GLY A O 1
ATOM 1512 N N . GLN A 1 207 ? 4.401 -9.714 -23.548 1.00 89.00 207 GLN A N 1
ATOM 1513 C CA . GLN A 1 207 ? 4.861 -10.822 -22.723 1.00 89.00 207 GLN A CA 1
ATOM 1514 C C . GLN A 1 207 ? 6.314 -11.169 -23.050 1.00 89.00 207 GLN A C 1
ATOM 1516 O O . GLN A 1 207 ? 6.661 -11.409 -24.201 1.00 89.00 207 GLN A O 1
ATOM 1521 N N . ASN A 1 208 ? 7.133 -11.283 -22.007 1.00 87.69 208 ASN A N 1
ATOM 1522 C CA . ASN A 1 208 ? 8.553 -11.620 -22.068 1.00 87.69 208 ASN A CA 1
ATOM 1523 C C . ASN A 1 208 ? 9.400 -10.634 -22.900 1.00 87.69 208 ASN A C 1
ATOM 1525 O O . ASN A 1 208 ? 10.501 -10.971 -23.337 1.00 87.69 208 ASN A O 1
ATOM 1529 N N . SER A 1 209 ? 8.904 -9.414 -23.108 1.00 84.81 209 SER A N 1
ATOM 1530 C CA . SER A 1 209 ? 9.608 -8.358 -23.831 1.00 84.81 209 SER A CA 1
ATOM 1531 C C . SER A 1 209 ? 10.743 -7.784 -22.974 1.00 84.81 209 SER A C 1
ATOM 1533 O O . SER A 1 209 ? 10.519 -7.391 -21.831 1.00 84.81 209 SER A O 1
ATOM 1535 N N . PHE A 1 210 ? 11.954 -7.689 -23.531 1.00 78.81 210 PHE A N 1
ATOM 1536 C CA . PHE A 1 210 ? 13.125 -7.078 -22.875 1.00 78.81 210 PHE A CA 1
ATOM 1537 C C . PHE A 1 210 ? 13.499 -7.703 -21.517 1.00 78.81 210 PHE A C 1
ATOM 1539 O O . PHE A 1 210 ? 13.731 -7.013 -20.527 1.00 78.81 210 PHE A O 1
ATOM 1546 N N . ILE A 1 211 ? 13.602 -9.033 -21.474 1.00 76.25 211 ILE A N 1
ATOM 1547 C CA . ILE A 1 211 ? 14.180 -9.745 -20.330 1.00 76.25 211 ILE A CA 1
ATOM 1548 C C . ILE A 1 211 ? 15.717 -9.676 -20.422 1.00 76.25 211 ILE A C 1
ATOM 1550 O O . ILE A 1 211 ? 16.293 -10.181 -21.384 1.00 76.25 211 ILE A O 1
ATOM 1554 N N . GLN A 1 212 ? 16.380 -9.123 -19.396 1.00 65.62 212 GLN A N 1
ATOM 1555 C CA . GLN A 1 212 ? 17.820 -9.311 -19.129 1.00 65.62 212 GLN A CA 1
ATOM 1556 C C . GLN A 1 212 ? 18.794 -8.678 -20.150 1.00 65.62 212 GLN A C 1
ATOM 1558 O O . GLN A 1 212 ? 19.674 -9.351 -20.689 1.00 65.62 212 GLN A O 1
ATOM 1563 N N . LYS A 1 213 ? 18.690 -7.363 -20.392 1.00 54.41 213 LYS A N 1
ATOM 1564 C CA . LYS A 1 213 ? 19.640 -6.625 -21.241 1.00 54.41 213 LYS A CA 1
ATOM 1565 C C . LYS A 1 213 ? 20.008 -5.249 -20.658 1.00 54.41 213 LYS A C 1
ATOM 1567 O O . LYS A 1 213 ? 19.121 -4.468 -20.338 1.00 54.41 213 LYS A O 1
ATOM 1572 N N . LYS A 1 214 ? 21.313 -4.936 -20.583 1.00 49.09 214 LYS A N 1
ATOM 1573 C CA . LYS A 1 214 ? 21.827 -3.550 -20.608 1.00 49.09 214 LYS A CA 1
ATOM 1574 C C . LYS A 1 214 ? 21.614 -3.049 -22.030 1.00 49.09 214 LYS A C 1
ATOM 1576 O O . LYS A 1 214 ? 22.416 -3.386 -22.896 1.00 49.09 214 LYS A O 1
ATOM 1581 N N . VAL A 1 215 ? 20.519 -2.356 -22.312 1.00 48.12 215 VAL A N 1
ATOM 1582 C CA . VAL A 1 215 ? 20.284 -1.842 -23.661 1.00 48.12 215 VAL A CA 1
ATOM 1583 C C . VAL A 1 215 ? 19.647 -0.460 -23.603 1.00 48.12 215 VAL A C 1
ATOM 1585 O O . VAL A 1 215 ? 18.481 -0.308 -23.264 1.00 48.12 215 VAL A O 1
ATOM 1588 N N . THR A 1 216 ? 20.440 0.523 -24.022 1.00 49.78 216 THR A N 1
ATOM 1589 C CA . THR A 1 216 ? 19.997 1.718 -24.739 1.00 49.78 216 THR A CA 1
ATOM 1590 C C . THR A 1 216 ? 19.498 1.265 -26.115 1.00 49.78 216 THR A C 1
ATOM 1592 O O . THR A 1 216 ? 20.316 0.848 -26.932 1.00 49.78 216 THR A O 1
ATOM 1595 N N . ILE A 1 217 ? 18.193 1.304 -26.398 1.00 50.91 217 ILE A N 1
ATOM 1596 C CA . ILE A 1 217 ? 17.699 1.283 -27.786 1.00 50.91 217 ILE A CA 1
ATOM 1597 C C . ILE A 1 217 ? 16.747 2.458 -28.004 1.00 50.91 217 ILE A C 1
ATOM 1599 O O . ILE A 1 217 ? 15.729 2.603 -27.336 1.00 50.91 217 ILE A O 1
ATOM 1603 N N . ILE A 1 218 ? 17.165 3.262 -28.980 1.00 63.72 218 ILE A N 1
ATOM 1604 C CA . ILE A 1 218 ? 16.486 4.336 -29.703 1.00 63.72 218 ILE A CA 1
ATOM 1605 C C . ILE A 1 218 ? 15.313 3.756 -30.497 1.00 63.72 218 ILE A C 1
ATOM 1607 O O . ILE A 1 218 ? 15.497 2.721 -31.132 1.00 63.72 218 ILE A O 1
ATOM 1611 N N . LEU A 1 219 ? 14.184 4.467 -30.572 1.00 40.50 219 LEU A N 1
ATOM 1612 C CA . LEU A 1 219 ? 13.318 4.473 -31.757 1.00 40.50 219 LEU A CA 1
ATOM 1613 C C . LEU A 1 219 ? 12.583 5.825 -31.858 1.00 40.50 219 LEU A C 1
ATOM 1615 O O . LEU A 1 219 ? 11.807 6.153 -30.968 1.00 40.50 219 LEU A O 1
ATOM 1619 N N . LEU A 1 220 ? 12.941 6.543 -32.936 1.00 45.69 220 LEU A N 1
ATOM 1620 C CA . LEU A 1 220 ? 12.332 7.684 -33.652 1.00 45.69 220 LEU A CA 1
ATOM 1621 C C . LEU A 1 220 ? 11.365 8.618 -32.907 1.00 45.69 220 LEU A C 1
ATOM 1623 O O . LEU A 1 220 ? 10.231 8.190 -32.609 1.00 45.69 220 LEU A O 1
#

Nearest PDB structures (foldseek):
  6wv2-assembly1_A  TM=3.372E-01  e=1.928E+00  Streptococcus pyogenes phage H4489A
  2wb3-assembly1_A  TM=3.037E-01  e=3.323E+00  Streptococcus pyogenes
  3eka-assembly1_A  TM=3.190E-01  e=7.516E+00  Streptococcus pyogenes

Sequence (220 aa):
MKKTLLLTLVSLSHFYFSQSWNTTGNSGTNPATDFVGTRDNQPLIFKINGSEKMRLSPSGRLAFYNINSQTWAYNLYIGGGNEVPSDNPTGNYANVAVGLGSMSSNTTGSSNTALGYNTMTNSTIGIGNLALGINAMQFSVDASNNVAVGLNNLSGMVSGEFNTAVGFQALRATGSTASIPLIGNTAVGKTALLRLIDGNYNTVLGQNSFIQKKVTIILL

Foldseek 3Di:
DDDDDDDDDDPPDDPPPPPDADPVGDPPDDPVPDDQDDPPQQWRFDDDPPHTAWIQHSVRAIFGPPPPDDDPLWGWGADFFDPQPPPHPPQAGGEGFTTGLGCCQAAREHLEYAHYALGCNQAHHEYNEYHAEHQGCNQAHHAYAEYHAYAQDCRLQPYEYQEYAHEHQWCHADHNCVDEHEYQEYAYEACGCHHDSDDYNHYTDYYPHNHDDPDDDDDD

Mean predicted aligned error: 13.08 Å

Solvent-accessible surface area (backbone atoms only — not comparable to full-atom values): 11847 Å² total; per-residue (Å²): 138,86,83,82,82,84,84,82,84,79,80,84,77,79,79,80,74,75,86,72,83,50,94,88,59,78,83,91,78,48,83,91,82,53,77,91,73,64,94,76,73,51,61,42,73,43,62,58,95,89,38,72,37,33,35,37,41,69,86,72,43,48,36,73,47,87,63,87,87,72,68,97,89,58,58,48,38,78,52,55,38,72,76,68,50,98,87,51,89,81,71,75,41,56,29,40,27,32,22,33,53,21,45,70,46,50,75,75,36,21,44,27,39,20,37,24,42,31,4,27,24,47,19,28,56,24,34,46,28,38,19,33,30,40,31,2,27,23,47,14,29,59,29,27,44,30,38,19,41,25,40,33,4,34,20,29,36,22,35,36,33,50,29,36,15,33,36,40,30,1,42,16,30,74,58,85,45,76,79,53,67,43,35,44,31,37,13,36,23,43,27,1,35,18,38,56,74,56,69,59,63,44,80,39,72,39,71,60,31,64,59,68,52,87,57,94,75,88,80,136

Secondary structure (DSSP, 8-state):
-------------------PPPTT--SS--TTT--SS-SSSPPEEEEETTEEEEEE-TTS-EEE--SSS--TT----EE-S----TT-TT-----EEESTTTTTT-SS-BS-EEESTTTTTT-SS-BS-EEESSSTTTT-SS-BS-EEEEESTTTT-SSEES-EEEEESTT---S--TT--EES-EEESTTTTTT--S-SS-EEESTTTT-S--------